Protein AF-A0A9E6DM19-F1 (afdb_monomer_lite)

pLDDT: mean 89.21, std 14.42, range [30.8, 98.69]

Secondary structure (DSSP, 8-state):
-----PPP-PBPEEEEES-TTS-EEEEESBB-TTHHHHHHHHHHHHTS--SEEEEEE--B-HHHHHHHHHHHHHTT-EEEEEEEETTHHHHHHHSEEE---TT-EEEE------HHHHHTS-HHHHHHHHHHHHHHHHHHHHHTTB-HHHHHHHHHS-TT--EEEEHHHHGGGB-SS-HHHHHHHHHHH-----HHHHHHHHHHHH-GGGTT-HHHHHHHHHHHHHHHHHHHHHHHHHHHHHHT-TTT-GGGSS--

Foldseek 3Di:
DDPPDDPDQDAWDWAWDDDPPAIEIETAGEHEPCVLVVNLVRCLVNLFDHQAYEYDYQYHDLVSLLSLLLVQQQLQHHYEYPAAEESSVNNVLSHHDYPYDQAYKYKAAQDDDDPVVLVPDDPVRNVVVSVVVLVVNQVSNVVSFFAVVVSVVRHVHHPPDIDIDGPVRRVVRGDDHDPVVVVVLCVFQNDADDPVLVVVLVVCVVPVPCPPDVSNVVNVVRNVSSVVRSSVVSRVVSSVVQVPDPSSVVVVVPDD

Structure (mmCIF, N/CA/C/O backbone):
data_AF-A0A9E6DM19-F1
#
_entry.id   AF-A0A9E6DM19-F1
#
loop_
_atom_site.group_PDB
_atom_site.id
_atom_site.type_symbol
_atom_site.label_atom_id
_atom_site.label_alt_id
_atom_site.label_comp_id
_atom_site.label_asym_id
_atom_site.label_entity_id
_atom_site.label_seq_id
_atom_site.pdbx_PDB_ins_code
_atom_site.Cartn_x
_atom_site.Cartn_y
_atom_site.Cartn_z
_atom_site.occupancy
_atom_site.B_iso_or_equiv
_atom_site.auth_seq_id
_atom_site.auth_comp_id
_atom_site.auth_asym_id
_atom_site.auth_atom_id
_atom_site.pdbx_PDB_model_num
ATOM 1 N N . MET A 1 1 ? -44.640 11.774 9.102 1.00 37.34 1 MET A N 1
ATOM 2 C CA . MET A 1 1 ? -43.379 11.625 9.859 1.00 37.34 1 MET A CA 1
ATOM 3 C C . MET A 1 1 ? -42.440 10.795 8.992 1.00 37.34 1 MET A C 1
ATOM 5 O O . MET A 1 1 ? -42.610 9.588 8.907 1.00 37.34 1 MET A O 1
ATOM 9 N N . LEU A 1 2 ? -41.584 11.451 8.203 1.00 30.80 2 LEU A N 1
ATOM 10 C CA . LEU A 1 2 ? -40.737 10.784 7.210 1.00 30.80 2 LEU A CA 1
ATOM 11 C C . LEU A 1 2 ? -39.457 10.305 7.913 1.00 30.80 2 LEU A C 1
ATOM 13 O O . LEU A 1 2 ? -38.596 11.110 8.259 1.00 30.80 2 LEU A O 1
ATOM 17 N N . LEU A 1 3 ? -39.370 9.004 8.188 1.00 34.25 3 LEU A N 1
ATOM 18 C CA . LEU A 1 3 ? -38.153 8.357 8.675 1.00 34.25 3 LEU A CA 1
ATOM 19 C C . LEU A 1 3 ? -37.148 8.294 7.521 1.00 34.25 3 LEU A C 1
ATOM 21 O O . LEU A 1 3 ? -37.195 7.395 6.686 1.00 34.25 3 LEU A O 1
ATOM 25 N N . ILE A 1 4 ? -36.247 9.273 7.462 1.00 37.03 4 ILE A N 1
ATOM 26 C CA . ILE A 1 4 ? -35.058 9.196 6.614 1.00 37.03 4 ILE A CA 1
ATOM 27 C C . ILE A 1 4 ? -34.114 8.198 7.287 1.00 37.03 4 ILE A C 1
ATOM 29 O O . ILE A 1 4 ? -33.434 8.522 8.262 1.00 37.03 4 ILE A O 1
ATOM 33 N N . ALA A 1 5 ? -34.104 6.961 6.792 1.00 38.16 5 ALA A N 1
ATOM 34 C CA . ALA A 1 5 ? -33.061 6.004 7.121 1.00 38.16 5 ALA A CA 1
ATOM 35 C C . ALA A 1 5 ? -31.724 6.568 6.617 1.00 38.16 5 ALA A C 1
ATOM 37 O O . ALA A 1 5 ? -31.532 6.764 5.417 1.00 38.16 5 ALA A O 1
ATOM 38 N N . LEU A 1 6 ? -30.809 6.868 7.541 1.00 38.16 6 LEU A N 1
ATOM 39 C CA . LEU A 1 6 ? -29.422 7.177 7.204 1.00 38.16 6 LEU A CA 1
ATOM 40 C C . LEU A 1 6 ? -28.853 6.013 6.372 1.00 38.16 6 LEU A C 1
ATOM 42 O O . LEU A 1 6 ? -29.080 4.859 6.749 1.00 38.16 6 LEU A O 1
ATOM 46 N N . PRO A 1 7 ? -28.104 6.265 5.281 1.00 40.94 7 PRO A N 1
ATOM 47 C CA . PRO A 1 7 ? -27.489 5.185 4.529 1.00 40.94 7 PRO A CA 1
ATOM 48 C C . PRO A 1 7 ? -26.524 4.459 5.463 1.00 40.94 7 PRO A C 1
ATOM 50 O O . PRO A 1 7 ? -25.549 5.044 5.944 1.00 40.94 7 PRO A O 1
ATOM 53 N N . SER A 1 8 ? -26.793 3.186 5.747 1.00 50.44 8 SER A N 1
ATOM 54 C CA . SER A 1 8 ? -25.791 2.308 6.339 1.00 50.44 8 SER A CA 1
ATOM 55 C C . SER A 1 8 ? -24.551 2.366 5.453 1.00 50.44 8 SER A C 1
ATOM 57 O O . SER A 1 8 ? -24.677 2.198 4.240 1.00 50.44 8 SER A O 1
ATOM 59 N N . ALA A 1 9 ? -23.376 2.617 6.033 1.00 55.84 9 ALA A N 1
ATOM 60 C CA . ALA A 1 9 ? -22.116 2.569 5.302 1.00 55.84 9 ALA A CA 1
ATOM 61 C C . ALA A 1 9 ? -22.025 1.237 4.541 1.00 55.84 9 ALA A C 1
ATOM 63 O O . ALA A 1 9 ? -21.923 0.171 5.150 1.00 55.84 9 ALA A O 1
ATOM 64 N N . GLN A 1 10 ? -22.149 1.300 3.217 1.00 76.00 10 GLN A N 1
ATOM 65 C CA . GLN A 1 10 ? -22.107 0.122 2.366 1.00 76.00 10 GLN A CA 1
ATOM 66 C C . GLN A 1 10 ? -20.661 -0.376 2.321 1.00 76.00 10 GLN A C 1
ATOM 68 O O . GLN A 1 10 ? -19.724 0.425 2.258 1.00 76.00 10 GLN A O 1
ATOM 73 N N . ALA A 1 11 ? -20.482 -1.693 2.424 1.00 87.31 11 ALA A N 1
ATOM 74 C CA . ALA A 1 11 ? -19.167 -2.315 2.357 1.00 87.31 11 ALA A CA 1
ATOM 75 C C . ALA A 1 11 ? -18.457 -1.964 1.040 1.00 87.31 11 ALA A C 1
ATOM 77 O O . ALA A 1 11 ? -19.132 -1.738 0.033 1.00 87.31 11 ALA A O 1
ATOM 78 N N . ALA A 1 12 ? -17.120 -1.957 1.029 1.00 92.56 12 ALA A N 1
ATOM 79 C CA . ALA A 1 12 ? -16.374 -1.700 -0.197 1.00 92.56 12 ALA A CA 1
ATOM 80 C C . ALA A 1 12 ? -16.767 -2.690 -1.308 1.00 92.56 12 ALA A C 1
ATOM 82 O O . ALA A 1 12 ? -16.896 -3.900 -1.068 1.00 92.56 12 ALA A O 1
ATOM 83 N N . ASN A 1 13 ? -16.927 -2.171 -2.524 1.00 96.69 13 ASN A N 1
ATOM 84 C CA . ASN A 1 13 ? -17.022 -2.980 -3.727 1.00 96.69 13 ASN A CA 1
ATOM 85 C C . ASN A 1 13 ? -15.635 -3.560 -4.031 1.00 96.69 13 ASN A C 1
ATOM 87 O O . ASN A 1 13 ? -14.656 -2.818 -4.077 1.00 96.69 13 ASN A O 1
ATOM 91 N N . ILE A 1 14 ? -15.553 -4.883 -4.186 1.00 97.75 14 ILE A N 1
ATOM 92 C CA . ILE A 1 14 ? -14.290 -5.604 -4.382 1.00 97.75 14 ILE A CA 1
ATOM 93 C C . ILE A 1 14 ? -14.432 -6.519 -5.592 1.00 97.75 14 ILE A C 1
ATOM 95 O O . ILE A 1 14 ? -15.272 -7.422 -5.584 1.00 97.75 14 ILE A O 1
ATOM 99 N N . TYR A 1 15 ? -13.611 -6.294 -6.612 1.00 97.69 15 TYR A N 1
ATOM 100 C CA . TYR A 1 15 ? -13.648 -7.022 -7.881 1.00 97.69 15 TYR A CA 1
ATOM 101 C C . TYR A 1 15 ? -12.265 -7.043 -8.534 1.00 97.69 15 TYR A C 1
ATOM 103 O O . TYR A 1 15 ? -11.371 -6.307 -8.124 1.00 97.69 15 TYR A O 1
ATOM 111 N N . ILE A 1 16 ? -12.092 -7.911 -9.530 1.00 97.88 16 ILE A N 1
ATOM 112 C CA . ILE A 1 16 ? -10.886 -7.958 -10.359 1.00 97.88 16 ILE A CA 1
ATOM 113 C C . ILE A 1 16 ? -11.258 -7.561 -11.786 1.00 97.88 16 ILE A C 1
ATOM 115 O O . ILE A 1 16 ? -12.324 -7.947 -12.268 1.00 97.88 16 ILE A O 1
ATOM 119 N N . SER A 1 17 ? -10.392 -6.794 -12.442 1.00 96.38 17 SER A N 1
ATOM 120 C CA . SER A 1 17 ? -10.488 -6.452 -13.863 1.00 96.38 17 SER A CA 1
ATOM 121 C C . SER A 1 17 ? -9.192 -6.774 -14.599 1.00 96.38 17 SER A C 1
ATOM 123 O O . SER A 1 17 ? -8.131 -6.860 -13.980 1.00 96.38 17 SER A O 1
ATOM 125 N N . GLY A 1 18 ? -9.273 -6.879 -15.926 1.00 93.88 18 GLY A N 1
ATOM 126 C CA . GLY A 1 18 ? -8.134 -7.249 -16.762 1.00 93.88 18 GLY A CA 1
ATOM 127 C C . GLY A 1 18 ? -7.733 -8.714 -16.595 1.00 93.88 18 GLY A C 1
ATOM 128 O O . GLY A 1 18 ? -8.349 -9.464 -15.835 1.00 93.88 18 GLY A O 1
ATOM 129 N N . ASP A 1 19 ? -6.674 -9.094 -17.301 1.00 90.50 19 ASP A N 1
ATOM 130 C CA . ASP A 1 19 ? -6.179 -10.466 -17.361 1.00 90.50 19 ASP A CA 1
ATOM 131 C C . ASP A 1 19 ? -4.723 -10.547 -16.898 1.00 90.50 19 ASP A C 1
ATOM 133 O O . ASP A 1 19 ? -3.976 -9.563 -16.917 1.00 90.50 19 ASP A O 1
ATOM 137 N N . SER A 1 20 ? -4.307 -11.740 -16.476 1.00 86.88 20 SER A N 1
ATOM 138 C CA . SER A 1 20 ? -2.907 -12.025 -16.154 1.00 86.88 20 SER A CA 1
ATOM 139 C C . SER A 1 20 ? -2.008 -11.715 -17.370 1.00 86.88 20 SER A C 1
ATOM 141 O O . SER A 1 20 ? -2.398 -12.017 -18.499 1.00 86.88 20 SER A O 1
ATOM 143 N N . PRO A 1 21 ? -0.821 -11.104 -17.193 1.00 88.00 21 PRO A N 1
ATOM 144 C CA . PRO A 1 21 ? -0.139 -10.831 -15.930 1.00 88.00 21 PRO A CA 1
ATOM 145 C C . PRO A 1 21 ? -0.469 -9.468 -15.310 1.00 88.00 21 PRO A C 1
ATOM 147 O O . PRO A 1 21 ? 0.180 -9.113 -14.333 1.00 88.00 21 PRO A O 1
ATOM 150 N N . PHE A 1 22 ? -1.423 -8.705 -15.851 1.00 90.69 22 PHE A N 1
ATOM 151 C CA . PHE A 1 22 ? -1.707 -7.316 -15.461 1.00 90.69 22 PHE A CA 1
ATOM 152 C C . PHE A 1 22 ? -3.096 -7.124 -14.841 1.00 90.69 22 PHE A C 1
ATOM 154 O O . PHE A 1 22 ? -3.624 -6.015 -14.851 1.00 90.69 22 PHE A O 1
ATOM 161 N N . SER A 1 23 ? -3.700 -8.181 -14.295 1.00 95.25 23 SER A N 1
ATOM 162 C CA . SER A 1 23 ? -4.996 -8.057 -13.634 1.00 95.25 23 SER A CA 1
ATOM 163 C C . SER A 1 23 ? -4.902 -7.158 -12.400 1.00 95.25 23 SER A C 1
ATOM 165 O O . SER A 1 23 ? -3.877 -7.085 -11.710 1.00 95.25 23 SER A O 1
ATOM 167 N N . GLU A 1 24 ? -5.994 -6.461 -12.116 1.00 95.62 24 GLU A N 1
ATOM 168 C CA . GLU A 1 24 ? -6.075 -5.450 -11.070 1.00 95.62 24 GLU A CA 1
ATOM 169 C C . GLU A 1 24 ? -7.159 -5.824 -10.067 1.00 95.62 24 GLU A C 1
ATOM 171 O O . GLU A 1 24 ? -8.298 -6.091 -10.444 1.00 95.62 24 GLU A O 1
ATOM 176 N N . LEU A 1 25 ? -6.818 -5.816 -8.781 1.00 97.56 25 LEU A N 1
ATOM 177 C CA . LEU A 1 25 ? -7.776 -5.914 -7.689 1.00 97.56 25 LEU A CA 1
ATOM 178 C C . LEU A 1 25 ? -8.247 -4.514 -7.303 1.00 97.56 25 LEU A C 1
ATOM 180 O O . LEU A 1 25 ? -7.451 -3.703 -6.838 1.00 97.56 25 LEU A O 1
ATOM 184 N N . HIS A 1 26 ? -9.546 -4.266 -7.404 1.00 97.44 26 HIS A N 1
ATOM 185 C CA 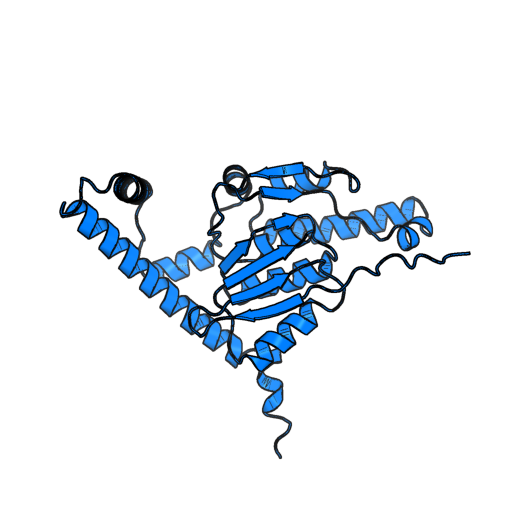. HIS A 1 26 ? -10.170 -3.001 -7.025 1.00 97.44 26 HIS A CA 1
ATOM 186 C C . HIS A 1 26 ? -10.798 -3.103 -5.639 1.00 97.44 26 HIS A C 1
ATOM 188 O O . HIS A 1 26 ? -11.480 -4.085 -5.330 1.00 97.44 26 HIS A O 1
ATOM 194 N N . ILE A 1 27 ? -10.591 -2.082 -4.803 1.00 97.25 27 ILE A N 1
ATOM 195 C CA . ILE A 1 27 ? -11.313 -1.897 -3.536 1.00 97.25 27 ILE A CA 1
ATOM 196 C C . ILE A 1 27 ? -11.847 -0.461 -3.487 1.00 97.25 27 ILE A C 1
ATOM 198 O O . ILE A 1 27 ? -11.135 0.493 -3.148 1.00 97.25 27 ILE A O 1
ATOM 202 N N . ASP A 1 28 ? -13.139 -0.33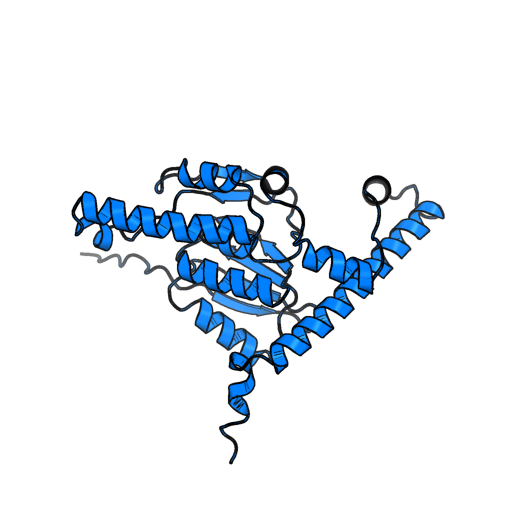5 -3.785 1.00 96.50 28 ASP A N 1
ATOM 203 C CA . ASP A 1 28 ? -13.842 0.939 -3.916 1.00 96.50 28 ASP A CA 1
ATOM 204 C C . ASP A 1 28 ? -14.825 1.144 -2.758 1.00 96.50 28 ASP A C 1
ATOM 206 O O . ASP A 1 28 ? -15.770 0.375 -2.579 1.00 96.50 28 ASP A O 1
ATOM 210 N N . GLY A 1 29 ? -14.650 2.214 -1.980 1.00 95.81 29 GLY A N 1
ATOM 211 C CA . GLY A 1 29 ? -15.571 2.587 -0.901 1.00 95.81 29 GLY A CA 1
ATOM 212 C C . GLY A 1 29 ? -15.003 2.437 0.512 1.00 95.81 29 GLY A C 1
ATOM 213 O O . GLY A 1 29 ? -13.798 2.556 0.743 1.00 95.81 29 GLY A O 1
ATOM 214 N N . GLU A 1 30 ? -15.889 2.292 1.502 1.00 97.06 30 GLU A N 1
ATOM 215 C CA . GLU A 1 30 ? -15.497 2.189 2.912 1.00 97.06 30 GLU A CA 1
ATOM 216 C C . GLU A 1 30 ? -15.030 0.776 3.250 1.00 97.06 30 GLU A C 1
ATOM 218 O O . GLU A 1 30 ? -15.757 -0.190 3.030 1.00 97.06 30 GLU A O 1
ATOM 223 N N . ILE A 1 31 ? -13.837 0.668 3.836 1.00 97.94 31 ILE A N 1
ATOM 224 C CA . ILE A 1 31 ? -13.293 -0.616 4.271 1.00 97.94 31 ILE A CA 1
ATOM 225 C C . ILE A 1 31 ? -14.019 -1.024 5.550 1.00 97.94 31 ILE A C 1
ATOM 227 O O . ILE A 1 31 ? -13.866 -0.378 6.587 1.00 97.94 31 ILE A O 1
ATOM 231 N N . VAL A 1 32 ? -14.800 -2.096 5.519 1.00 97.06 32 VAL A N 1
ATOM 232 C CA . VAL A 1 32 ? -15.562 -2.568 6.683 1.00 97.06 32 VAL A CA 1
ATOM 233 C C . VAL A 1 32 ? -15.126 -3.965 7.116 1.00 97.06 32 VAL A C 1
ATOM 235 O O . VAL A 1 32 ? -14.253 -4.595 6.527 1.00 97.06 32 VAL A O 1
ATOM 238 N N . LYS A 1 33 ? -15.688 -4.440 8.232 1.00 96.69 33 LYS A N 1
ATOM 239 C CA . LYS A 1 33 ? -15.411 -5.785 8.749 1.00 96.69 33 LYS A CA 1
ATOM 240 C C . LYS A 1 33 ? -15.752 -6.830 7.675 1.00 96.69 33 LYS A C 1
ATOM 242 O O . LYS A 1 33 ? -16.835 -6.759 7.105 1.00 96.69 33 LYS A O 1
ATOM 247 N N . HIS A 1 34 ? -14.878 -7.824 7.497 1.00 96.81 34 HIS A N 1
ATOM 248 C CA . HIS A 1 34 ? -14.985 -8.926 6.529 1.00 96.81 34 HIS A CA 1
ATOM 249 C C . HIS A 1 34 ? -14.590 -8.586 5.084 1.00 96.81 34 HIS A C 1
ATOM 251 O O . HIS A 1 34 ? -14.619 -9.478 4.234 1.00 96.81 34 HIS A O 1
ATOM 257 N N . ASP A 1 35 ? -14.159 -7.356 4.795 1.00 98.12 35 ASP A N 1
ATOM 258 C CA . ASP A 1 35 ? -13.626 -6.977 3.481 1.00 98.12 35 ASP A CA 1
ATOM 259 C C . ASP A 1 35 ? -12.395 -7.802 3.114 1.00 98.12 35 ASP A C 1
ATOM 261 O O . ASP A 1 35 ? -12.268 -8.236 1.971 1.00 98.12 35 ASP A O 1
ATOM 265 N N . TYR A 1 36 ? -11.540 -8.111 4.093 1.00 98.25 36 TYR A N 1
ATOM 266 C CA . TYR A 1 36 ? -10.390 -8.977 3.865 1.00 98.25 36 TYR A CA 1
ATOM 267 C C . TYR A 1 36 ? -10.814 -10.368 3.374 1.00 98.25 36 TYR A C 1
ATOM 269 O O . TYR A 1 36 ? -10.267 -10.893 2.409 1.00 98.25 36 TYR A O 1
ATOM 277 N N . THR A 1 37 ? -11.832 -10.964 3.995 1.00 97.25 37 THR A N 1
ATOM 278 C CA . THR A 1 37 ? -12.354 -12.271 3.577 1.00 97.25 37 THR A CA 1
ATOM 279 C C . THR A 1 37 ? -13.006 -12.199 2.197 1.00 97.25 37 THR A C 1
ATOM 281 O O . THR A 1 37 ? -12.777 -13.080 1.370 1.00 97.25 37 THR A O 1
ATOM 284 N N . ARG A 1 38 ? -13.775 -11.139 1.904 1.00 97.56 38 ARG A N 1
ATOM 285 C CA . ARG A 1 38 ? -14.355 -10.939 0.565 1.00 97.56 38 ARG A CA 1
ATOM 286 C C . ARG A 1 38 ? -13.277 -10.808 -0.510 1.00 97.56 38 ARG A C 1
ATOM 288 O O . ARG A 1 38 ? -13.422 -11.410 -1.569 1.00 97.56 38 ARG A O 1
ATOM 295 N N . MET A 1 39 ? -12.196 -10.087 -0.219 1.00 98.12 39 MET A N 1
ATOM 296 C CA . MET A 1 39 ? -11.036 -9.970 -1.100 1.00 98.12 39 MET A CA 1
ATOM 297 C C . MET A 1 39 ? -10.426 -11.338 -1.415 1.00 98.12 39 MET A C 1
ATOM 299 O O . MET A 1 39 ? -10.263 -11.675 -2.584 1.00 98.12 39 MET A O 1
ATOM 303 N N . ILE A 1 40 ? -10.160 -12.158 -0.393 1.00 98.00 40 ILE A N 1
ATOM 304 C CA . ILE A 1 40 ? -9.644 -13.522 -0.589 1.00 98.00 40 ILE A CA 1
ATOM 305 C C . ILE A 1 40 ? -10.591 -14.352 -1.464 1.00 98.00 40 ILE A C 1
ATOM 307 O O . ILE A 1 40 ? -10.128 -15.043 -2.366 1.00 98.00 40 ILE A O 1
ATOM 311 N N . ASN A 1 41 ? -11.908 -14.245 -1.270 1.00 96.56 41 ASN A N 1
ATOM 312 C CA . ASN A 1 41 ? -12.889 -14.966 -2.089 1.00 96.56 41 ASN A CA 1
ATOM 313 C C . ASN A 1 41 ? -12.899 -14.511 -3.558 1.00 96.56 41 ASN A C 1
ATOM 315 O O . ASN A 1 41 ? -13.145 -15.318 -4.452 1.00 96.56 41 ASN A O 1
ATOM 319 N N . VAL A 1 42 ? -12.666 -13.225 -3.825 1.00 97.00 42 VAL A N 1
ATOM 320 C CA . VAL A 1 42 ? -12.544 -12.694 -5.191 1.00 97.00 42 VAL A CA 1
ATOM 321 C C . VAL A 1 42 ? -11.276 -13.230 -5.861 1.00 97.00 42 VAL A C 1
ATOM 323 O O . VAL A 1 42 ? -11.374 -13.797 -6.945 1.00 97.00 42 VAL A O 1
ATOM 326 N N . ILE A 1 43 ? -10.129 -13.166 -5.179 1.00 96.94 43 ILE A N 1
ATOM 327 C CA . ILE A 1 43 ? -8.850 -13.714 -5.662 1.00 96.94 43 ILE A CA 1
ATOM 328 C C . ILE A 1 43 ? -8.958 -15.226 -5.913 1.00 96.94 43 ILE A C 1
ATOM 330 O O . ILE A 1 43 ? -8.574 -15.718 -6.971 1.00 96.94 43 ILE A O 1
ATOM 334 N N . ASN A 1 44 ? -9.561 -15.972 -4.984 1.00 95.44 44 ASN A N 1
ATOM 335 C CA . ASN A 1 44 ? -9.729 -17.418 -5.121 1.00 95.44 44 ASN A CA 1
ATOM 336 C C . ASN A 1 44 ? -10.611 -17.803 -6.321 1.00 95.44 44 ASN A C 1
ATOM 338 O O . ASN A 1 44 ? -10.388 -18.839 -6.936 1.00 95.44 44 ASN A O 1
ATOM 342 N N . ARG A 1 45 ? -11.612 -16.985 -6.674 1.00 94.88 45 ARG A N 1
ATOM 343 C CA . ARG A 1 45 ? -12.419 -17.203 -7.887 1.00 94.88 45 ARG A CA 1
ATOM 344 C C . ARG A 1 45 ? -11.658 -16.853 -9.163 1.00 94.88 45 ARG A C 1
ATOM 346 O O . ARG A 1 45 ? -11.874 -17.512 -10.171 1.00 94.88 45 ARG A O 1
ATOM 353 N N . HIS A 1 46 ? -10.779 -15.854 -9.104 1.00 95.00 46 HIS A N 1
ATOM 354 C CA . HIS A 1 46 ? -9.933 -15.447 -10.226 1.00 95.00 46 HIS A CA 1
ATOM 355 C C . HIS A 1 46 ? -8.791 -16.431 -10.518 1.00 95.00 46 HIS A C 1
ATOM 357 O O . HIS A 1 46 ? -8.375 -16.523 -11.664 1.00 95.00 46 HIS A O 1
ATOM 363 N N . ARG A 1 47 ? -8.345 -17.209 -9.518 1.00 94.62 47 ARG A N 1
ATOM 364 C CA . ARG A 1 47 ? -7.268 -18.223 -9.630 1.00 94.62 47 ARG A CA 1
ATOM 365 C C . ARG A 1 47 ? -5.869 -17.675 -9.887 1.00 94.62 47 ARG A C 1
ATOM 367 O O . ARG A 1 47 ? -4.993 -18.428 -10.294 1.00 94.62 47 ARG A O 1
ATOM 374 N N . ASP A 1 48 ? -5.657 -16.399 -9.613 1.00 94.62 48 ASP A N 1
ATOM 375 C CA . ASP A 1 48 ? -4.351 -15.762 -9.725 1.00 94.62 48 ASP A CA 1
ATOM 376 C C . ASP A 1 48 ? -4.253 -14.607 -8.724 1.00 94.62 48 ASP A C 1
ATOM 378 O O . ASP A 1 48 ? -5.271 -14.098 -8.240 1.00 94.62 48 ASP A O 1
ATOM 382 N N . ILE A 1 49 ? -3.030 -14.197 -8.402 1.00 96.75 49 ILE A N 1
ATOM 383 C CA . ILE A 1 49 ? -2.754 -12.998 -7.616 1.00 96.75 49 ILE A CA 1
ATOM 384 C C . ILE A 1 49 ? -2.695 -11.797 -8.568 1.00 96.75 49 ILE A C 1
ATOM 386 O O . ILE A 1 49 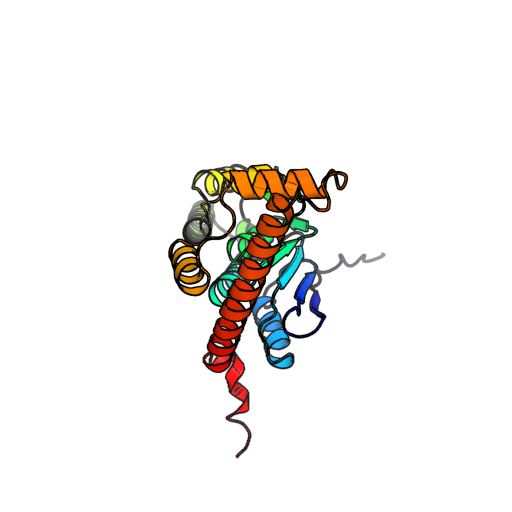? -1.804 -11.728 -9.417 1.00 96.75 49 ILE A O 1
ATOM 390 N N . PRO A 1 50 ? -3.575 -10.795 -8.397 1.00 95.88 50 PRO A N 1
ATOM 391 C CA . PRO A 1 50 ? -3.536 -9.602 -9.231 1.00 95.88 50 PRO A CA 1
ATOM 392 C C . PRO A 1 50 ? -2.200 -8.858 -9.126 1.00 95.88 50 PRO A C 1
ATOM 394 O O . PRO A 1 50 ? -1.566 -8.803 -8.065 1.00 95.88 50 PRO A O 1
ATOM 397 N N . TYR A 1 51 ? -1.762 -8.279 -10.242 1.00 91.94 51 TYR A N 1
ATOM 398 C CA . TYR A 1 51 ? -0.526 -7.499 -10.311 1.00 91.94 51 TYR A CA 1
ATOM 399 C C . TYR A 1 51 ? -0.611 -6.227 -9.494 1.00 91.94 51 TYR A C 1
ATOM 401 O O . TYR A 1 51 ? 0.321 -5.882 -8.761 1.00 91.94 51 TYR A O 1
ATOM 409 N N . MET A 1 52 ? -1.759 -5.569 -9.594 1.00 92.88 52 MET A N 1
ATOM 410 C CA . MET A 1 52 ? -1.990 -4.265 -9.012 1.00 92.88 52 MET A CA 1
ATOM 411 C C . MET A 1 52 ? -3.180 -4.288 -8.060 1.00 92.88 52 MET A C 1
ATOM 413 O O . MET A 1 52 ? -4.157 -5.009 -8.256 1.00 92.88 52 MET A O 1
ATOM 417 N N . LEU A 1 53 ? -3.077 -3.484 -7.012 1.00 95.06 53 LEU A N 1
ATOM 418 C CA . LEU A 1 53 ? -4.137 -3.150 -6.082 1.00 95.06 53 LEU A CA 1
ATOM 419 C C . LEU A 1 53 ? -4.526 -1.692 -6.315 1.00 95.06 53 LEU A C 1
ATOM 421 O O . LEU A 1 53 ? -3.748 -0.792 -5.994 1.00 95.06 53 LEU A O 1
ATOM 425 N N . SER A 1 54 ? -5.723 -1.481 -6.854 1.00 94.31 54 SER A N 1
ATOM 426 C CA . SER A 1 54 ? -6.290 -0.161 -7.109 1.00 94.31 54 SER A CA 1
ATOM 427 C C . SER A 1 54 ? -7.231 0.235 -5.975 1.00 94.31 54 SER A C 1
ATOM 429 O O . SER A 1 54 ? -8.188 -0.483 -5.657 1.00 94.31 54 SER A O 1
ATOM 431 N N . LEU A 1 55 ? -6.942 1.363 -5.316 1.00 92.94 55 LEU A N 1
ATOM 432 C CA . LEU A 1 55 ? -7.750 1.871 -4.205 1.00 92.94 55 LEU A CA 1
ATOM 433 C C . LEU A 1 55 ? -8.458 3.190 -4.526 1.00 92.94 55 LEU A C 1
ATOM 435 O O . LEU A 1 55 ? -7.868 4.187 -4.960 1.00 92.94 55 LEU A O 1
ATOM 439 N N . ASN A 1 56 ? -9.733 3.228 -4.155 1.00 94.06 56 ASN A N 1
ATOM 440 C CA . ASN A 1 56 ? -10.526 4.445 -4.070 1.00 94.06 56 ASN A CA 1
ATOM 441 C C . ASN A 1 56 ? -11.335 4.422 -2.769 1.00 94.06 56 ASN A C 1
ATOM 443 O O . ASN A 1 56 ? -12.530 4.114 -2.734 1.00 94.06 56 ASN A O 1
ATOM 447 N N . SER A 1 57 ? -10.658 4.719 -1.660 1.00 95.25 57 SER A N 1
ATOM 448 C CA . SER A 1 57 ? -11.213 4.550 -0.321 1.00 95.25 57 SER A CA 1
ATOM 449 C C . SER A 1 57 ? -11.021 5.773 0.570 1.00 95.25 57 SER A C 1
ATOM 451 O O . SER A 1 57 ? -9.944 6.362 0.693 1.00 95.25 57 SER A O 1
ATOM 453 N N . LYS A 1 58 ? -12.093 6.120 1.291 1.00 95.44 58 LYS A N 1
ATOM 454 C CA . LYS A 1 58 ? -12.049 7.085 2.403 1.00 95.44 58 LYS A CA 1
ATOM 455 C C . LYS A 1 58 ? -11.481 6.482 3.703 1.00 95.44 58 LYS A C 1
ATOM 457 O O . LYS A 1 58 ? -11.428 7.188 4.708 1.00 95.44 58 LYS A O 1
ATOM 462 N N . GLY A 1 59 ? -11.097 5.203 3.693 1.00 95.75 59 GLY A N 1
ATOM 463 C CA . GLY A 1 59 ? -10.666 4.439 4.861 1.00 95.75 59 GLY A CA 1
ATOM 464 C C . GLY A 1 59 ? -11.799 3.622 5.476 1.00 95.75 59 GLY A C 1
ATOM 465 O O . GLY A 1 59 ? -12.700 3.178 4.769 1.00 95.75 59 GLY A O 1
ATOM 466 N N . GLY A 1 60 ? -11.740 3.408 6.794 1.00 96.62 60 GLY A N 1
ATOM 467 C CA . GLY A 1 60 ? -12.695 2.581 7.532 1.00 96.62 60 GLY A CA 1
ATOM 468 C C . GLY A 1 60 ? -12.015 1.753 8.626 1.00 96.62 60 GLY A C 1
ATOM 469 O O . GLY A 1 60 ? -11.363 2.292 9.521 1.00 96.62 60 GLY A O 1
ATOM 470 N N . ASN A 1 61 ? -12.170 0.434 8.576 1.00 98.00 61 ASN A N 1
ATOM 471 C CA . ASN A 1 61 ? -11.666 -0.500 9.569 1.00 98.00 61 ASN A CA 1
ATOM 472 C C . ASN A 1 61 ? -10.140 -0.684 9.461 1.00 98.00 61 ASN A C 1
ATOM 474 O O . ASN A 1 61 ? -9.622 -1.242 8.493 1.00 98.00 61 ASN A O 1
ATOM 478 N N . VAL A 1 62 ? -9.426 -0.256 10.505 1.00 98.06 62 VAL A N 1
ATOM 479 C CA . VAL A 1 62 ? -7.958 -0.331 10.597 1.00 98.06 62 VAL A CA 1
ATOM 480 C C . VAL A 1 62 ? -7.438 -1.764 10.554 1.00 98.06 62 VAL A C 1
ATOM 482 O O . VAL A 1 62 ? -6.477 -2.040 9.844 1.00 98.06 62 VAL A O 1
ATOM 485 N N . MET A 1 63 ? -8.073 -2.691 11.273 1.00 98.19 63 MET A N 1
ATOM 486 C CA . MET A 1 63 ? -7.590 -4.072 11.350 1.00 98.19 63 MET A CA 1
ATOM 487 C C . MET A 1 63 ? -7.768 -4.813 10.025 1.00 98.19 63 MET A C 1
ATOM 489 O O . MET A 1 63 ? -6.884 -5.566 9.625 1.00 98.19 63 MET A O 1
ATOM 493 N N . GLU A 1 64 ? -8.870 -4.570 9.317 1.00 98.44 64 GLU A N 1
ATOM 494 C CA . GLU A 1 64 ? -9.076 -5.113 7.969 1.00 98.44 64 GLU A CA 1
ATOM 495 C C . GLU A 1 64 ? -8.071 -4.521 6.981 1.00 98.44 64 GLU A C 1
ATOM 497 O O . GLU A 1 64 ? -7.464 -5.261 6.212 1.00 98.44 64 GLU A O 1
ATOM 502 N N . SER A 1 65 ? -7.798 -3.218 7.075 1.00 98.44 65 SER A N 1
ATOM 503 C CA . SER A 1 65 ? -6.795 -2.554 6.236 1.00 98.44 65 SER A CA 1
ATOM 504 C C . SER A 1 65 ? -5.379 -3.089 6.484 1.00 98.44 65 SER A C 1
ATOM 506 O O . SER A 1 65 ? -4.633 -3.320 5.538 1.00 98.44 65 SER A O 1
ATOM 508 N N . ILE A 1 66 ? -5.015 -3.363 7.743 1.00 98.69 66 ILE A N 1
ATOM 509 C CA . ILE A 1 66 ? -3.740 -4.009 8.097 1.00 98.69 66 ILE A CA 1
ATOM 510 C C . ILE A 1 66 ? -3.662 -5.428 7.521 1.00 98.69 66 ILE A C 1
ATOM 512 O O . ILE A 1 66 ? -2.611 -5.827 7.021 1.00 98.69 66 ILE A O 1
ATOM 516 N N . ARG A 1 67 ? -4.753 -6.202 7.556 1.00 98.69 67 ARG A N 1
ATOM 517 C CA . ARG A 1 67 ? -4.795 -7.551 6.963 1.00 98.69 67 ARG A CA 1
ATOM 518 C C . ARG A 1 67 ? -4.630 -7.511 5.445 1.00 98.69 67 ARG A C 1
ATOM 520 O O . ARG A 1 67 ? -3.820 -8.266 4.914 1.00 98.69 67 ARG A O 1
ATOM 527 N N . ILE A 1 68 ? -5.345 -6.610 4.772 1.00 98.56 68 ILE A N 1
ATOM 528 C CA . ILE A 1 68 ? -5.252 -6.409 3.320 1.00 98.56 68 ILE A CA 1
ATOM 529 C C . ILE A 1 68 ? -3.842 -5.938 2.936 1.00 98.56 68 ILE A C 1
ATOM 531 O O . ILE A 1 68 ? -3.222 -6.528 2.059 1.00 98.56 68 ILE A O 1
ATOM 535 N N . GLY A 1 69 ? -3.276 -4.954 3.638 1.00 97.69 69 GLY A N 1
ATOM 536 C CA . GLY A 1 69 ? -1.913 -4.486 3.376 1.00 97.69 69 GLY A CA 1
ATOM 537 C C . GLY A 1 69 ? -0.841 -5.545 3.655 1.00 97.69 69 GLY A C 1
ATOM 538 O O . GLY A 1 69 ? 0.094 -5.700 2.875 1.00 97.69 69 GLY A O 1
ATOM 539 N N . SER A 1 70 ? -1.002 -6.351 4.710 1.00 97.81 70 SER A N 1
ATOM 540 C CA . SER A 1 70 ? -0.099 -7.482 4.986 1.00 97.81 70 SER A CA 1
ATOM 541 C C . SER A 1 70 ? -0.160 -8.541 3.885 1.00 97.81 70 SER A C 1
ATOM 543 O O . SER A 1 70 ? 0.852 -9.160 3.561 1.00 97.81 70 SER A O 1
ATOM 545 N N . PHE A 1 71 ? -1.342 -8.754 3.300 1.00 97.94 71 PHE A N 1
ATOM 546 C CA . PHE A 1 71 ? -1.500 -9.608 2.131 1.00 97.94 71 PHE A CA 1
ATOM 547 C C . PHE A 1 71 ? -0.778 -9.003 0.923 1.00 97.94 71 PHE A C 1
ATOM 549 O O . PHE A 1 71 ? 0.083 -9.670 0.360 1.00 97.94 71 PHE A O 1
ATOM 556 N N . ALA A 1 72 ? -1.027 -7.733 0.597 1.00 96.81 72 ALA A N 1
ATOM 557 C CA . ALA A 1 72 ? -0.349 -7.052 -0.507 1.00 96.81 72 ALA A CA 1
ATOM 558 C C . ALA A 1 72 ? 1.186 -7.128 -0.384 1.00 96.81 72 ALA A C 1
ATOM 560 O O . ALA A 1 72 ? 1.863 -7.416 -1.369 1.00 96.81 72 ALA A O 1
ATOM 561 N N . ARG A 1 73 ? 1.725 -6.984 0.839 1.00 95.25 73 ARG A N 1
ATOM 562 C CA . ARG A 1 73 ? 3.155 -7.164 1.147 1.00 95.25 73 ARG A CA 1
ATOM 563 C C . ARG A 1 73 ? 3.645 -8.564 0.808 1.00 95.25 73 ARG A C 1
ATOM 565 O O . ARG A 1 73 ? 4.638 -8.703 0.105 1.00 95.25 73 ARG A O 1
ATOM 572 N N . LYS A 1 74 ? 2.966 -9.588 1.341 1.00 95.56 74 LYS A N 1
ATOM 573 C CA . LYS A 1 74 ? 3.337 -11.000 1.162 1.00 95.56 74 LYS A CA 1
ATOM 574 C C . LYS A 1 74 ? 3.338 -11.383 -0.314 1.00 95.56 74 LYS A C 1
ATOM 576 O O . LYS A 1 74 ? 4.225 -12.100 -0.744 1.00 95.56 74 LYS A O 1
ATOM 581 N N . TYR A 1 75 ? 2.342 -10.912 -1.054 1.00 96.19 75 TYR A N 1
ATOM 582 C CA . TYR A 1 75 ? 2.113 -11.280 -2.445 1.00 96.19 75 TYR A CA 1
ATOM 583 C C . TYR A 1 75 ? 2.688 -10.278 -3.438 1.00 96.19 75 TYR A C 1
ATOM 585 O O . TYR A 1 75 ? 2.315 -10.307 -4.599 1.00 96.19 75 TYR A O 1
ATOM 593 N N . LEU A 1 76 ? 3.583 -9.388 -3.009 1.00 94.81 76 LEU A N 1
ATOM 594 C CA . LEU A 1 76 ? 4.293 -8.462 -3.892 1.00 94.81 76 LEU A CA 1
ATOM 595 C C . LEU A 1 76 ? 3.368 -7.625 -4.804 1.00 94.81 76 LEU A C 1
ATOM 597 O O . LEU A 1 76 ? 3.728 -7.297 -5.932 1.00 94.81 76 LEU A O 1
ATOM 601 N N . MET A 1 77 ? 2.157 -7.301 -4.342 1.00 94.38 77 MET A N 1
ATOM 602 C CA . MET A 1 77 ? 1.178 -6.566 -5.149 1.00 94.38 77 MET A CA 1
ATOM 603 C C . MET A 1 77 ? 1.594 -5.105 -5.267 1.00 94.38 77 MET A C 1
ATOM 605 O O . MET A 1 77 ? 1.920 -4.479 -4.254 1.00 94.38 77 MET A O 1
ATOM 609 N N . ARG A 1 78 ? 1.557 -4.553 -6.481 1.00 92.12 78 ARG A N 1
ATOM 610 C CA . ARG A 1 78 ? 1.784 -3.122 -6.708 1.00 92.12 78 ARG A CA 1
ATOM 611 C C . ARG A 1 78 ? 0.570 -2.306 -6.304 1.00 92.12 78 ARG A C 1
ATOM 613 O O . ARG A 1 78 ? -0.525 -2.845 -6.174 1.00 92.12 78 ARG A O 1
ATOM 620 N N . PHE A 1 79 ? 0.770 -1.013 -6.100 1.00 90.44 79 PHE A N 1
ATOM 621 C CA . PHE A 1 79 ? -0.271 -0.116 -5.625 1.00 90.44 79 PHE A CA 1
ATOM 622 C C . PHE A 1 79 ? -0.480 1.067 -6.550 1.00 90.44 79 PHE A C 1
ATOM 624 O O . PHE A 1 79 ? 0.483 1.724 -6.954 1.00 90.44 79 PHE A O 1
ATOM 631 N N . GLU A 1 80 ? -1.752 1.366 -6.771 1.00 89.88 80 GLU A N 1
ATOM 632 C CA . GLU A 1 80 ? -2.196 2.654 -7.266 1.00 89.88 80 GLU A CA 1
ATOM 633 C C . GLU A 1 80 ? -3.416 3.133 -6.475 1.00 89.88 80 GLU A C 1
ATOM 635 O O . GLU A 1 80 ? -4.211 2.352 -5.937 1.00 89.88 80 GLU A O 1
ATOM 640 N N . SER A 1 81 ? -3.597 4.446 -6.416 1.00 88.25 81 SER A N 1
ATOM 641 C CA . SER A 1 81 ? -4.770 5.019 -5.782 1.00 88.25 81 SER A CA 1
ATOM 642 C C . SER A 1 81 ? -5.245 6.286 -6.473 1.00 88.25 81 SER A C 1
ATOM 644 O O . SER A 1 81 ? -4.488 7.226 -6.712 1.00 88.25 81 SER A O 1
ATOM 646 N N . LYS A 1 82 ? -6.564 6.377 -6.661 1.00 82.44 82 LYS A N 1
ATOM 647 C CA . LYS A 1 82 ? -7.241 7.654 -6.944 1.00 82.44 82 LYS A CA 1
ATOM 648 C C . LYS A 1 82 ? -7.487 8.446 -5.663 1.00 82.44 82 LYS A C 1
ATOM 650 O O . LYS A 1 82 ? -7.450 9.674 -5.666 1.00 82.44 82 LYS A O 1
ATOM 655 N N . LYS A 1 83 ? -7.765 7.740 -4.565 1.00 88.75 83 LYS A N 1
ATOM 656 C CA . LYS A 1 83 ? -8.028 8.315 -3.247 1.00 88.75 83 LYS A CA 1
ATOM 657 C C . LYS A 1 83 ? -7.710 7.292 -2.169 1.00 88.75 83 LYS A C 1
ATOM 659 O O . LYS A 1 83 ? -8.296 6.210 -2.156 1.00 88.75 83 LYS A O 1
ATOM 664 N N . CYS A 1 84 ? -6.873 7.676 -1.211 1.00 93.00 84 CYS A N 1
ATOM 665 C CA . CYS A 1 84 ? -6.543 6.807 -0.094 1.00 93.00 84 CYS A CA 1
ATOM 666 C C . CYS A 1 84 ? -6.390 7.593 1.207 1.00 93.00 84 CYS A C 1
ATOM 668 O O . CYS A 1 84 ? -5.374 8.235 1.464 1.00 93.00 84 CYS A O 1
ATOM 670 N N . ASN A 1 85 ? -7.431 7.534 2.039 1.00 95.56 85 ASN A N 1
ATOM 671 C CA . ASN A 1 85 ? -7.485 8.257 3.308 1.00 95.56 85 ASN A CA 1
ATOM 672 C C . ASN A 1 85 ? -7.594 7.311 4.505 1.00 95.56 85 ASN A C 1
ATOM 674 O O . ASN A 1 85 ? -8.168 6.223 4.415 1.00 95.56 85 ASN A O 1
ATOM 678 N N . SER A 1 86 ? -7.141 7.781 5.667 1.00 96.69 86 SER A N 1
ATOM 679 C CA . SER A 1 86 ? -7.319 7.112 6.954 1.00 96.69 86 SER A CA 1
ATOM 680 C C . SER A 1 86 ? -6.814 5.663 6.898 1.00 96.69 86 SER A C 1
ATOM 682 O O . SER A 1 86 ? -5.670 5.425 6.514 1.00 96.69 86 SER A O 1
ATOM 684 N N . ALA A 1 87 ? -7.657 4.683 7.235 1.00 97.56 87 ALA A N 1
ATOM 685 C CA . ALA A 1 87 ? -7.284 3.273 7.254 1.00 97.56 87 ALA A CA 1
ATOM 686 C C . ALA A 1 87 ? -6.757 2.735 5.908 1.00 97.56 87 ALA A C 1
ATOM 688 O O . ALA A 1 87 ? -5.922 1.835 5.912 1.00 97.56 87 ALA A O 1
ATOM 689 N N . CYS A 1 88 ? -7.157 3.324 4.774 1.00 96.75 88 CYS A N 1
ATOM 690 C CA . CYS A 1 88 ? -6.636 2.952 3.457 1.00 96.75 88 CYS A CA 1
ATOM 691 C C . CYS A 1 88 ? -5.101 3.047 3.395 1.00 96.75 88 CYS A C 1
ATOM 693 O O . CYS A 1 88 ? -4.453 2.205 2.772 1.00 96.75 88 CYS A O 1
ATOM 695 N N . LEU A 1 89 ? -4.499 4.011 4.108 1.00 95.81 89 LEU A N 1
ATOM 696 C CA . LEU A 1 89 ? -3.048 4.190 4.141 1.00 95.81 89 LEU A CA 1
ATOM 697 C C . LEU A 1 89 ? -2.323 2.918 4.606 1.00 95.81 89 LEU A C 1
ATOM 699 O O . LEU A 1 89 ? -1.226 2.632 4.140 1.00 95.81 89 LEU A O 1
ATOM 703 N N . PHE A 1 90 ? -2.928 2.114 5.486 1.00 97.69 90 PHE A N 1
ATOM 704 C CA . PHE A 1 90 ? -2.314 0.861 5.931 1.00 97.69 90 PHE A CA 1
ATOM 705 C C . PHE A 1 90 ? -2.179 -0.154 4.793 1.00 97.69 90 PHE A C 1
ATOM 707 O O . PHE A 1 90 ? -1.202 -0.902 4.762 1.00 97.69 90 PHE A O 1
ATOM 714 N N . ILE A 1 91 ? -3.103 -0.144 3.832 1.00 97.00 91 ILE A N 1
ATOM 715 C CA . ILE A 1 91 ? -3.016 -0.973 2.629 1.00 97.00 91 ILE A CA 1
ATOM 716 C C . ILE A 1 91 ? -1.907 -0.454 1.708 1.00 97.00 91 ILE A C 1
ATOM 718 O O . ILE A 1 91 ? -1.050 -1.234 1.288 1.00 97.00 91 ILE A O 1
ATOM 722 N N . MET A 1 92 ? -1.865 0.864 1.475 1.00 93.88 92 MET A N 1
ATOM 723 C CA . MET A 1 92 ? -0.800 1.515 0.699 1.00 93.88 92 MET A CA 1
ATOM 724 C C . MET A 1 92 ? 0.589 1.180 1.263 1.00 93.88 92 MET A C 1
ATOM 726 O O . MET A 1 92 ? 1.479 0.774 0.522 1.00 93.88 92 MET A O 1
ATOM 730 N N . LEU A 1 93 ? 0.780 1.306 2.581 1.00 94.38 93 LEU A N 1
ATOM 731 C CA . LEU A 1 93 ? 2.050 0.981 3.240 1.00 94.38 93 LEU A CA 1
ATOM 732 C C . LEU A 1 93 ? 2.446 -0.486 3.028 1.00 94.38 93 LEU A C 1
ATOM 734 O O . LEU A 1 93 ? 3.624 -0.796 2.862 1.00 94.38 93 LEU A O 1
ATOM 738 N N . GLY A 1 94 ? 1.466 -1.388 3.013 1.00 94.56 94 GLY A N 1
ATOM 739 C CA . GLY A 1 94 ? 1.690 -2.812 2.800 1.00 94.56 94 GLY A CA 1
ATOM 740 C C . GLY A 1 94 ? 2.165 -3.171 1.392 1.00 94.56 94 GLY A C 1
ATOM 741 O O . GLY A 1 94 ? 2.888 -4.144 1.237 1.00 94.56 94 GLY A O 1
ATOM 742 N N . SER A 1 95 ? 1.832 -2.384 0.378 1.00 91.88 95 SER A N 1
ATOM 743 C CA . SER A 1 95 ? 2.014 -2.768 -1.026 1.00 91.88 95 SER A CA 1
ATOM 744 C C . SER A 1 95 ? 3.432 -2.498 -1.572 1.00 91.88 95 SER A C 1
ATOM 746 O O . SER A 1 95 ? 4.204 -1.725 -0.993 1.00 91.88 95 SER A O 1
ATOM 748 N N . MET A 1 96 ? 3.792 -3.159 -2.681 1.00 85.06 96 MET A N 1
ATOM 749 C CA . MET A 1 96 ? 5.004 -2.893 -3.477 1.00 85.06 96 MET A CA 1
ATOM 750 C C . MET A 1 96 ? 4.829 -1.651 -4.342 1.00 85.06 96 MET A C 1
ATOM 752 O O . MET A 1 96 ? 3.702 -1.235 -4.570 1.00 85.06 96 MET A O 1
ATOM 756 N N . TYR A 1 97 ? 5.950 -1.108 -4.832 1.00 66.94 97 TYR A N 1
ATOM 757 C CA . TYR A 1 97 ? 6.055 -0.132 -5.928 1.00 66.94 97 TYR A CA 1
ATOM 758 C C . TYR A 1 97 ? 4.909 0.893 -6.049 1.00 66.94 97 TYR A C 1
ATOM 760 O O . TYR A 1 97 ? 3.803 0.599 -6.496 1.00 66.94 97 TYR A O 1
ATOM 768 N N . ARG A 1 98 ? 5.208 2.147 -5.708 1.00 65.25 98 ARG A N 1
ATOM 769 C CA . ARG A 1 98 ? 4.228 3.235 -5.634 1.00 65.25 98 ARG A CA 1
ATOM 770 C C . ARG A 1 98 ? 4.234 4.020 -6.946 1.00 65.25 98 ARG A C 1
ATOM 772 O O . ARG A 1 98 ? 4.939 5.024 -7.039 1.00 65.25 98 ARG A O 1
ATOM 779 N N . SER A 1 99 ? 3.475 3.579 -7.950 1.00 51.91 99 SER A N 1
ATOM 780 C CA . SER A 1 99 ? 3.254 4.372 -9.174 1.00 51.91 99 SER A CA 1
ATOM 781 C C . SER A 1 99 ? 2.179 5.425 -8.931 1.00 51.91 99 SER A C 1
ATOM 783 O O . SER A 1 99 ? 1.130 5.462 -9.567 1.00 51.91 99 SER A O 1
ATOM 785 N N . GLU A 1 100 ? 2.403 6.267 -7.933 1.00 58.44 100 GLU A N 1
ATOM 786 C CA . GLU A 1 100 ? 1.427 7.278 -7.576 1.00 58.44 100 GLU A CA 1
ATOM 787 C C . GLU A 1 100 ? 1.584 8.477 -8.497 1.00 58.44 100 GLU A C 1
ATOM 789 O O . GLU A 1 100 ? 2.685 9.022 -8.651 1.00 58.44 100 GLU A O 1
ATOM 794 N N . SER A 1 101 ? 0.467 8.939 -9.062 1.00 62.16 101 SER A N 1
ATOM 795 C CA . SER A 1 101 ? 0.437 10.234 -9.734 1.00 62.16 101 SER A CA 1
ATOM 796 C C . SER A 1 101 ? 1.075 11.291 -8.827 1.00 62.16 101 SER A C 1
ATOM 798 O O . SER A 1 101 ? 0.844 11.329 -7.615 1.00 62.16 101 SER A O 1
ATOM 800 N N . LYS A 1 102 ? 1.836 12.227 -9.407 1.00 64.56 102 LYS A N 1
ATOM 801 C CA . LYS A 1 102 ? 2.387 13.373 -8.657 1.00 64.56 102 LYS A CA 1
ATOM 802 C C . LYS A 1 102 ? 1.297 14.215 -7.982 1.00 64.56 102 LYS A C 1
ATOM 804 O O . LYS A 1 102 ? 1.608 14.987 -7.075 1.00 64.56 102 LYS A O 1
ATOM 809 N N . THR A 1 103 ? 0.050 14.078 -8.433 1.00 67.81 103 THR A N 1
ATOM 810 C CA . THR A 1 103 ? -1.134 14.741 -7.880 1.00 67.81 103 THR A CA 1
ATOM 811 C C . THR A 1 103 ? -1.850 13.933 -6.801 1.00 67.81 103 THR A C 1
ATOM 813 O O . THR A 1 103 ? -2.765 14.471 -6.188 1.00 67.81 103 THR A O 1
ATOM 816 N N . ALA A 1 104 ? -1.464 12.678 -6.551 1.00 80.75 104 ALA A N 1
ATOM 817 C CA . ALA A 1 104 ? -2.084 11.866 -5.514 1.00 80.75 104 ALA A CA 1
ATOM 818 C C . ALA A 1 104 ? -1.822 12.462 -4.121 1.00 80.75 104 ALA A C 1
ATOM 820 O O . ALA A 1 104 ? -0.718 12.937 -3.812 1.00 80.75 104 ALA A O 1
ATOM 821 N N . GLU A 1 105 ? -2.850 12.425 -3.275 1.00 88.19 105 GLU A N 1
ATOM 822 C CA . GLU A 1 105 ? -2.818 12.908 -1.898 1.00 88.19 105 GLU A CA 1
ATOM 823 C C . GLU A 1 105 ? -3.365 11.847 -0.945 1.00 88.19 105 GLU A C 1
ATOM 825 O O . GLU A 1 105 ? -4.352 11.168 -1.231 1.00 88.19 105 GLU A O 1
ATOM 830 N N . PHE A 1 106 ? -2.723 11.743 0.216 1.00 92.56 106 PHE A N 1
ATOM 831 C CA . PHE A 1 106 ? -3.044 10.767 1.247 1.00 92.56 106 PHE A CA 1
ATOM 832 C C . PHE A 1 106 ? -3.550 11.474 2.493 1.00 92.56 106 PHE A C 1
ATOM 834 O O . PHE A 1 106 ? -2.821 12.251 3.114 1.00 92.56 106 PHE A O 1
ATOM 841 N N . GLY A 1 107 ? -4.800 11.212 2.865 1.00 96.25 107 GLY A N 1
ATOM 842 C CA . GLY A 1 107 ? -5.377 11.738 4.094 1.00 96.25 107 GLY A CA 1
ATOM 843 C C . GLY A 1 107 ? -4.933 10.926 5.309 1.00 96.25 107 GLY A C 1
ATOM 844 O O . GLY A 1 107 ? -5.176 9.722 5.363 1.00 96.25 107 GLY A O 1
ATOM 845 N N . ILE A 1 108 ? -4.350 11.577 6.312 1.00 98.06 108 ILE A N 1
ATOM 846 C CA . ILE A 1 108 ? -3.972 10.964 7.587 1.00 98.06 108 ILE A CA 1
ATOM 847 C C . ILE A 1 108 ? -4.695 11.622 8.763 1.00 98.06 108 ILE A C 1
ATOM 849 O O . ILE A 1 108 ? -4.897 12.838 8.804 1.00 98.06 108 ILE A O 1
ATOM 853 N N . HIS A 1 109 ? -5.067 10.796 9.735 1.00 98.31 109 HIS A N 1
ATOM 854 C CA . HIS A 1 109 ? -5.485 11.205 11.069 1.00 98.31 109 HIS A CA 1
ATOM 855 C C . HIS A 1 109 ? -5.317 10.037 12.036 1.00 98.31 109 HIS A C 1
ATOM 857 O O . HIS A 1 109 ? -5.259 8.877 11.617 1.00 98.31 109 HIS A O 1
ATOM 863 N N . ARG A 1 110 ? -5.318 10.316 13.338 1.00 97.75 110 ARG A N 1
ATOM 864 C CA . ARG A 1 110 ? -5.213 9.264 14.346 1.00 97.75 110 ARG A CA 1
ATOM 865 C C . ARG A 1 110 ? -6.433 8.330 14.286 1.00 97.75 110 ARG A C 1
ATOM 867 O O . ARG A 1 110 ? -7.567 8.829 14.228 1.00 97.75 110 ARG A O 1
ATOM 874 N N . PRO A 1 111 ? -6.253 6.999 14.295 1.00 97.12 111 PRO A N 1
ATOM 875 C CA . PRO A 1 111 ? -7.361 6.050 14.335 1.00 97.12 111 PRO A CA 1
ATOM 876 C C . PRO A 1 111 ? -8.357 6.331 15.462 1.00 97.12 111 PRO A C 1
ATOM 878 O O . PRO A 1 111 ? -8.001 6.860 16.512 1.00 97.12 111 PRO A O 1
ATOM 881 N N . LYS A 1 112 ? -9.620 5.951 15.266 1.00 94.69 112 LYS A N 1
ATOM 882 C CA . LYS A 1 112 ? -10.656 6.053 16.300 1.00 94.69 112 LYS A CA 1
ATOM 883 C C . LYS A 1 112 ? -11.441 4.765 16.420 1.00 94.69 112 LYS A C 1
ATOM 885 O O . LYS A 1 112 ? -11.591 4.015 15.460 1.00 94.69 112 LYS A O 1
ATOM 890 N N . PHE A 1 113 ? -11.988 4.563 17.604 1.00 95.06 113 PHE A N 1
ATOM 891 C CA . PHE A 1 113 ? -13.018 3.569 17.832 1.00 95.06 113 PHE A CA 1
ATOM 892 C C . PHE A 1 113 ? -14.400 4.151 17.521 1.00 95.06 113 PHE A C 1
ATOM 894 O O . PHE A 1 113 ? -14.573 5.369 17.426 1.00 95.06 113 PHE A O 1
ATOM 901 N N . LYS A 1 114 ? -15.391 3.268 17.373 1.00 93.44 114 LYS A N 1
ATOM 902 C CA . LYS A 1 114 ? -16.799 3.669 17.289 1.00 93.44 114 LYS A CA 1
ATOM 903 C C . LYS A 1 114 ? -17.198 4.429 18.553 1.00 93.44 114 LYS A C 1
ATOM 905 O O . LYS A 1 114 ? -16.802 4.036 19.653 1.00 93.44 114 LYS A O 1
ATOM 910 N N . ARG A 1 115 ? -17.972 5.505 18.388 1.00 93.88 115 ARG A N 1
ATOM 911 C CA . ARG A 1 115 ? -18.353 6.403 19.487 1.00 93.88 115 ARG A CA 1
ATOM 912 C C . ARG A 1 115 ? -19.113 5.645 20.570 1.00 93.88 115 ARG A C 1
ATOM 914 O O . ARG A 1 115 ? -18.820 5.835 21.740 1.00 93.88 115 ARG A O 1
ATOM 921 N N . GLU A 1 116 ? -20.019 4.759 20.175 1.00 94.94 116 GLU A N 1
ATOM 922 C CA . GLU A 1 116 ? -20.878 3.983 21.074 1.00 94.94 116 GLU A CA 1
ATOM 923 C C . GLU A 1 116 ? -20.050 3.024 21.933 1.00 94.94 116 GLU A C 1
ATOM 925 O O . GLU A 1 116 ? -20.280 2.896 23.129 1.00 94.94 116 GLU A O 1
ATOM 930 N N . PHE A 1 117 ? -19.033 2.392 21.340 1.00 93.94 117 PHE A N 1
ATOM 931 C CA . PHE A 1 117 ? -18.114 1.525 22.076 1.00 93.94 117 PHE A CA 1
ATOM 932 C C . PHE A 1 117 ? -17.262 2.325 23.070 1.00 93.94 117 PHE A C 1
ATOM 934 O O . PHE A 1 117 ? -17.118 1.914 24.214 1.00 93.94 117 PHE A O 1
ATOM 941 N N . PHE A 1 118 ? -16.711 3.469 22.650 1.00 94.25 118 PHE A N 1
ATOM 942 C CA . PHE A 1 118 ? -15.830 4.277 23.502 1.00 94.25 118 PHE A CA 1
ATOM 943 C C . PHE A 1 118 ? -16.566 5.053 24.599 1.00 94.25 118 PHE A C 1
ATOM 945 O O . PHE A 1 118 ? -15.984 5.281 25.652 1.00 94.25 118 PHE A O 1
ATOM 952 N N . ALA A 1 119 ? -17.825 5.439 24.374 1.00 95.94 119 ALA A N 1
ATOM 953 C CA . ALA A 1 119 ? -18.643 6.153 25.356 1.00 95.94 119 ALA A CA 1
ATOM 954 C C . ALA A 1 119 ? -18.982 5.303 26.592 1.00 95.94 119 ALA A C 1
ATOM 956 O O . ALA A 1 119 ? -19.257 5.860 27.647 1.00 95.94 119 ALA A O 1
ATOM 957 N N . ASN A 1 120 ? -18.931 3.974 26.464 1.00 96.88 120 ASN A N 1
ATOM 958 C CA . ASN A 1 120 ? -19.212 3.034 27.550 1.00 96.88 120 ASN A CA 1
ATOM 959 C C . ASN A 1 120 ? -17.968 2.660 28.376 1.00 96.88 120 ASN A C 1
ATOM 961 O O . ASN A 1 120 ? -18.054 1.790 29.237 1.00 96.88 120 ASN A O 1
ATOM 965 N N . LEU A 1 121 ? -16.810 3.263 28.095 1.00 97.44 121 LEU A N 1
ATOM 966 C CA . LEU A 1 121 ? -15.566 3.004 28.817 1.00 97.44 121 LEU A CA 1
ATOM 967 C C . LEU A 1 121 ? -15.306 4.096 29.853 1.00 97.44 121 LEU A C 1
ATOM 969 O O . LEU A 1 121 ? -15.557 5.278 29.612 1.00 97.44 121 LEU A O 1
ATOM 973 N N . THR A 1 122 ? -14.690 3.722 30.968 1.00 98.31 122 THR A N 1
ATOM 974 C CA . THR A 1 122 ? -14.036 4.688 31.855 1.00 98.31 122 THR A CA 1
ATOM 975 C C . THR A 1 122 ? -12.848 5.354 31.150 1.00 98.31 122 THR A C 1
ATOM 977 O O . THR A 1 122 ? -12.284 4.827 30.186 1.00 98.31 122 THR A O 1
ATOM 980 N N . ALA A 1 123 ? -12.397 6.505 31.660 1.00 97.75 123 ALA A N 1
ATOM 981 C CA . ALA A 1 123 ? -11.231 7.203 31.112 1.00 97.75 123 ALA A CA 1
ATOM 982 C C . ALA A 1 123 ? -9.961 6.324 31.097 1.00 97.75 123 ALA A C 1
ATOM 984 O O . ALA A 1 123 ? -9.188 6.358 30.133 1.00 97.75 123 ALA A O 1
ATOM 985 N N . GLN A 1 124 ? -9.763 5.494 32.128 1.00 98.25 124 GLN A N 1
ATOM 986 C CA . GLN A 1 124 ? -8.625 4.577 32.212 1.00 98.25 124 GLN A CA 1
ATOM 987 C C . GLN A 1 124 ? -8.724 3.448 31.176 1.00 98.25 124 GLN A C 1
ATOM 989 O O . GLN A 1 124 ? -7.742 3.148 30.493 1.00 98.25 124 GLN A O 1
ATOM 994 N N . GLU A 1 125 ? -9.902 2.844 31.009 1.00 98.38 125 GLU A N 1
ATOM 995 C CA . GLU A 1 125 ? -10.131 1.808 29.995 1.00 98.38 125 GLU A CA 1
ATOM 996 C C . GLU A 1 125 ? -9.965 2.361 28.580 1.00 98.38 125 GLU A C 1
ATOM 998 O O . GLU A 1 125 ? -9.282 1.746 27.758 1.00 98.38 125 GLU A O 1
ATOM 1003 N N . ALA A 1 126 ? -10.523 3.544 28.304 1.00 97.12 126 ALA A N 1
ATOM 1004 C CA . ALA A 1 126 ? -10.369 4.230 27.026 1.00 97.12 126 ALA A CA 1
ATOM 1005 C C . ALA A 1 126 ? -8.889 4.510 26.720 1.00 97.12 126 ALA A C 1
ATOM 1007 O O . ALA A 1 126 ? -8.420 4.214 25.618 1.00 97.12 126 ALA A O 1
ATOM 1008 N N . THR A 1 127 ? -8.128 4.994 27.709 1.00 97.44 127 THR A N 1
ATOM 1009 C CA . THR A 1 127 ? -6.680 5.232 27.588 1.00 97.44 127 THR A CA 1
ATOM 1010 C C . THR A 1 127 ? -5.925 3.941 27.275 1.00 97.44 127 THR A C 1
ATOM 1012 O O . THR A 1 127 ? -5.145 3.891 26.322 1.00 97.44 127 THR A O 1
ATOM 1015 N N . ASN A 1 128 ? -6.197 2.863 28.013 1.00 98.31 128 ASN A N 1
ATOM 1016 C CA . ASN A 1 128 ? -5.537 1.571 27.818 1.00 98.31 128 ASN A CA 1
ATOM 1017 C C . ASN A 1 128 ? -5.869 0.948 26.450 1.00 98.31 128 ASN A C 1
ATOM 1019 O O . ASN A 1 128 ? -4.983 0.433 25.756 1.00 98.31 128 ASN A O 1
ATOM 1023 N N . LYS A 1 129 ? -7.135 1.031 26.018 1.00 97.50 129 LYS A N 1
ATOM 1024 C CA . LYS A 1 129 ? -7.574 0.564 24.694 1.00 97.50 129 LYS A CA 1
ATOM 1025 C C . LYS A 1 129 ? -6.939 1.374 23.572 1.00 97.50 129 LYS A C 1
ATOM 1027 O O . LYS A 1 129 ? -6.475 0.791 22.592 1.00 97.50 129 LYS A O 1
ATOM 1032 N N . TYR A 1 130 ? -6.867 2.693 23.721 1.00 97.19 130 TYR A N 1
ATOM 1033 C CA . TYR A 1 130 ? -6.245 3.552 22.722 1.00 97.19 130 TYR A CA 1
ATOM 1034 C C . TYR A 1 130 ? -4.732 3.327 22.628 1.00 97.19 130 TYR A C 1
ATOM 1036 O O . TYR A 1 130 ? -4.205 3.222 21.523 1.00 97.19 130 TYR A O 1
ATOM 1044 N N . LYS A 1 131 ? -4.040 3.160 23.763 1.00 98.12 131 LYS A N 1
ATOM 1045 C CA . LYS A 1 131 ? -2.616 2.790 23.797 1.00 98.12 131 LYS A CA 1
ATOM 1046 C C . LYS A 1 131 ? -2.364 1.468 23.068 1.00 98.12 131 LYS A C 1
ATOM 1048 O O . LYS A 1 131 ? -1.448 1.380 22.259 1.00 98.12 131 LYS A O 1
ATOM 1053 N N . SER A 1 132 ? -3.222 0.471 23.285 1.00 97.94 132 SER A N 1
ATOM 1054 C CA . SER A 1 132 ? -3.130 -0.820 22.590 1.00 97.94 132 SER A CA 1
ATOM 1055 C C . SER A 1 132 ? -3.289 -0.671 21.071 1.00 97.94 132 SER A C 1
ATOM 1057 O O . SER A 1 132 ? -2.497 -1.226 20.313 1.00 97.94 132 SER A O 1
ATOM 1059 N N . LEU A 1 133 ? -4.272 0.119 20.617 1.00 97.31 133 LEU A N 1
ATOM 1060 C CA . LEU A 1 133 ? -4.458 0.415 19.192 1.00 97.31 133 LEU A CA 1
ATOM 1061 C C . LEU A 1 133 ? -3.247 1.146 18.603 1.00 97.31 133 LEU A C 1
ATOM 1063 O O . LEU A 1 133 ? -2.786 0.774 17.525 1.00 97.31 133 LEU A O 1
ATOM 1067 N N . ARG A 1 134 ? -2.721 2.155 19.311 1.00 98.12 134 ARG A N 1
ATOM 1068 C CA . ARG A 1 134 ? -1.525 2.891 18.889 1.00 98.12 134 ARG A CA 1
ATOM 1069 C C . ARG A 1 134 ? -0.346 1.951 18.678 1.00 98.12 134 ARG A C 1
ATOM 1071 O O . ARG A 1 134 ? 0.227 1.975 17.599 1.00 98.12 134 ARG A O 1
ATOM 1078 N N . ASN A 1 135 ? -0.061 1.081 19.645 1.00 98.50 135 ASN A N 1
ATOM 1079 C CA . ASN A 1 135 ? 1.054 0.138 19.559 1.00 98.50 135 ASN A CA 1
ATOM 1080 C C . ASN A 1 135 ? 0.939 -0.792 18.340 1.00 98.50 135 ASN A C 1
ATOM 1082 O O . ASN A 1 135 ? 1.924 -1.023 17.646 1.00 98.50 135 ASN A O 1
ATOM 1086 N N . ILE A 1 136 ? -0.263 -1.308 18.050 1.00 98.44 136 ILE A N 1
ATOM 1087 C CA . ILE A 1 136 ? -0.504 -2.174 16.882 1.00 98.44 136 ILE A CA 1
ATOM 1088 C C . ILE A 1 136 ? -0.251 -1.412 15.576 1.00 98.44 136 ILE A C 1
ATOM 1090 O O . ILE A 1 136 ? 0.394 -1.932 14.665 1.00 98.44 136 ILE A O 1
ATOM 1094 N N . VAL A 1 137 ? -0.776 -0.190 15.485 1.00 98.44 137 VAL A N 1
ATOM 1095 C CA . VAL A 1 137 ? -0.678 0.657 14.291 1.00 98.44 137 VAL A CA 1
ATOM 1096 C C . VAL A 1 137 ? 0.762 1.093 14.045 1.00 98.44 137 VAL A C 1
ATOM 1098 O O . VAL A 1 137 ? 1.259 0.931 12.936 1.00 98.44 137 VAL A O 1
ATOM 1101 N N . GLU A 1 138 ? 1.444 1.585 15.074 1.00 98.62 138 GLU A N 1
ATOM 1102 C CA . GLU A 1 138 ? 2.846 1.997 15.021 1.00 98.62 138 GLU A CA 1
ATOM 1103 C C . GLU A 1 138 ? 3.750 0.834 14.602 1.00 98.62 138 GLU A C 1
ATOM 1105 O O . GLU A 1 138 ? 4.473 0.946 13.612 1.00 98.62 138 GLU A O 1
ATOM 1110 N N . ALA A 1 139 ? 3.622 -0.327 15.254 1.00 98.56 139 ALA A N 1
ATOM 1111 C CA . ALA A 1 139 ? 4.394 -1.513 14.894 1.00 98.56 139 ALA A CA 1
ATOM 1112 C C . ALA A 1 139 ? 4.148 -1.954 13.442 1.00 98.56 139 ALA A C 1
ATOM 1114 O O . ALA A 1 139 ? 5.082 -2.346 12.743 1.00 98.56 139 ALA A O 1
ATOM 1115 N N . TYR A 1 140 ? 2.900 -1.883 12.965 1.00 98.12 140 TYR A N 1
ATOM 1116 C CA . TYR A 1 140 ? 2.583 -2.173 11.569 1.00 98.12 140 TYR A CA 1
ATOM 1117 C C . TYR A 1 140 ? 3.240 -1.170 10.616 1.00 98.12 140 TYR A C 1
ATOM 1119 O O . TYR A 1 140 ? 3.893 -1.585 9.661 1.00 98.12 140 TYR A O 1
ATOM 1127 N N . MET A 1 141 ? 3.080 0.132 10.867 1.00 97.44 141 MET A N 1
ATOM 1128 C CA . MET A 1 141 ? 3.604 1.192 10.004 1.00 97.44 141 MET A CA 1
ATOM 1129 C C . MET A 1 141 ? 5.123 1.091 9.865 1.00 97.44 141 MET A C 1
ATOM 1131 O O . MET A 1 141 ? 5.624 1.064 8.741 1.00 97.44 141 MET A O 1
ATOM 1135 N N . LEU A 1 142 ? 5.841 0.965 10.984 1.00 96.25 142 LEU A N 1
ATOM 1136 C CA . LEU A 1 142 ? 7.300 0.849 10.990 1.00 96.25 142 LEU A CA 1
ATOM 1137 C C . LEU A 1 142 ? 7.767 -0.418 10.263 1.00 96.25 142 LEU A C 1
ATOM 1139 O O . LEU A 1 142 ? 8.644 -0.349 9.405 1.00 96.25 142 LEU A O 1
ATOM 1143 N N . ARG A 1 143 ? 7.122 -1.566 10.517 1.00 94.25 143 ARG A N 1
ATOM 1144 C CA . ARG A 1 143 ? 7.428 -2.827 9.816 1.00 94.25 143 ARG A CA 1
ATOM 1145 C C . ARG A 1 143 ? 7.201 -2.736 8.305 1.00 94.25 143 ARG A C 1
ATOM 1147 O O . ARG A 1 143 ? 7.890 -3.408 7.547 1.00 94.25 143 ARG A O 1
ATOM 1154 N N . MET A 1 144 ? 6.243 -1.924 7.861 1.00 94.12 144 MET A N 1
ATOM 1155 C CA . MET A 1 144 ? 5.976 -1.680 6.438 1.00 94.12 144 MET A CA 1
ATOM 1156 C C . MET A 1 144 ? 6.879 -0.595 5.824 1.00 94.12 144 MET A C 1
ATOM 1158 O O . MET A 1 144 ? 6.688 -0.214 4.668 1.00 94.12 144 MET A O 1
ATOM 1162 N N . GLY A 1 145 ? 7.873 -0.108 6.572 1.00 92.69 145 GLY A N 1
ATOM 1163 C CA . GLY A 1 145 ? 8.860 0.856 6.099 1.00 92.69 145 GLY A CA 1
ATOM 1164 C C . GLY A 1 145 ? 8.428 2.315 6.233 1.00 92.69 145 GLY A C 1
ATOM 1165 O O . GLY A 1 145 ? 8.989 3.169 5.553 1.00 92.69 145 GLY A O 1
ATOM 1166 N N . ALA A 1 146 ? 7.439 2.639 7.069 1.00 94.81 146 ALA A N 1
ATOM 1167 C CA . ALA A 1 146 ? 7.200 4.030 7.443 1.00 94.81 146 ALA A CA 1
ATOM 1168 C C . ALA A 1 146 ? 8.308 4.543 8.370 1.00 94.81 146 ALA A C 1
ATOM 1170 O O . ALA A 1 146 ? 8.763 3.821 9.255 1.00 94.81 146 ALA A O 1
ATOM 1171 N N . LYS A 1 147 ? 8.705 5.809 8.213 1.00 96.31 147 LYS A N 1
ATOM 1172 C CA . LYS A 1 147 ? 9.548 6.490 9.204 1.00 96.31 147 LYS A CA 1
ATOM 1173 C C . LYS A 1 147 ? 8.713 6.859 10.427 1.00 96.31 147 LYS A C 1
ATOM 1175 O O . LYS A 1 147 ? 7.518 7.133 10.296 1.00 96.31 147 LYS A O 1
ATOM 1180 N N . GLN A 1 148 ? 9.358 6.966 11.590 1.00 97.75 148 GLN A N 1
ATOM 1181 C CA . GLN A 1 148 ? 8.701 7.395 12.832 1.00 97.75 148 GLN A CA 1
ATOM 1182 C C . GLN A 1 148 ? 7.937 8.716 12.653 1.00 97.75 148 GLN A C 1
ATOM 1184 O O . GLN A 1 148 ? 6.806 8.844 13.107 1.00 97.75 148 GLN A O 1
ATOM 1189 N N . GLN A 1 149 ? 8.492 9.647 11.871 1.00 98.06 149 GLN A N 1
ATOM 1190 C CA . GLN A 1 149 ? 7.845 10.919 11.557 1.00 98.06 149 GLN A CA 1
ATOM 1191 C C . GLN A 1 149 ? 6.434 10.761 10.961 1.00 98.06 149 GLN A C 1
ATOM 1193 O O . GLN A 1 149 ? 5.555 11.550 11.290 1.00 98.06 149 GLN A O 1
ATOM 1198 N N . LEU A 1 150 ? 6.177 9.751 10.116 1.00 97.62 150 LEU A N 1
ATOM 1199 C CA . LEU A 1 150 ? 4.833 9.516 9.568 1.00 97.62 150 LEU A CA 1
ATOM 1200 C C . LEU A 1 150 ? 3.858 9.020 10.641 1.00 97.62 150 LEU A C 1
ATOM 1202 O O . LEU A 1 150 ? 2.676 9.368 10.616 1.00 97.62 150 LEU A O 1
ATOM 1206 N N . VAL A 1 151 ? 4.347 8.188 11.563 1.00 98.44 151 VAL A N 1
ATOM 1207 C CA . VAL A 1 151 ? 3.568 7.698 12.705 1.00 98.44 151 VAL A CA 1
ATOM 1208 C C . VAL A 1 151 ? 3.175 8.880 13.586 1.00 98.44 151 VAL A C 1
ATOM 1210 O O . VAL A 1 151 ? 1.991 9.070 13.871 1.00 98.44 151 VAL A O 1
ATOM 1213 N N . ASP A 1 152 ? 4.146 9.713 13.950 1.00 98.50 152 ASP A N 1
ATOM 1214 C CA . ASP A 1 152 ? 3.932 10.882 14.800 1.00 98.50 152 ASP A CA 1
ATOM 1215 C C . ASP A 1 152 ? 2.973 11.883 14.139 1.00 98.50 152 ASP A C 1
ATOM 1217 O O . ASP A 1 152 ? 1.998 12.310 14.763 1.00 98.50 152 ASP A O 1
ATOM 1221 N N . ASP A 1 153 ? 3.169 12.168 12.847 1.00 98.19 153 ASP A N 1
ATOM 1222 C CA . ASP A 1 153 ? 2.283 13.014 12.044 1.00 98.19 153 ASP A CA 1
ATOM 1223 C C . ASP A 1 153 ? 0.837 12.497 12.033 1.00 98.19 153 ASP A C 1
ATOM 1225 O O . ASP A 1 153 ? -0.106 13.284 12.149 1.00 98.19 153 ASP A O 1
ATOM 1229 N N . MET A 1 154 ? 0.636 11.180 11.902 1.00 98.31 154 MET A N 1
ATOM 1230 C CA . MET A 1 154 ? -0.699 10.581 11.921 1.00 98.31 154 MET A CA 1
ATOM 1231 C C . MET A 1 154 ? -1.356 10.748 13.290 1.00 98.31 154 MET A C 1
ATOM 1233 O O . MET A 1 154 ? -2.516 11.159 13.364 1.00 98.31 154 MET A O 1
ATOM 1237 N N . PHE A 1 155 ? -0.640 10.438 14.374 1.00 98.38 155 PHE A N 1
ATOM 1238 C CA . PHE A 1 155 ? -1.196 10.484 15.728 1.00 98.38 155 PHE A CA 1
ATOM 1239 C C . PHE A 1 155 ? -1.403 11.907 16.265 1.00 98.38 155 PHE A C 1
ATOM 1241 O O . PHE A 1 155 ? -2.273 12.099 17.123 1.00 98.38 155 PHE A O 1
ATOM 1248 N N . ALA A 1 156 ? -0.674 12.894 15.739 1.00 98.25 156 ALA A N 1
ATOM 1249 C CA . ALA A 1 156 ? -0.852 14.308 16.061 1.00 98.25 156 ALA A CA 1
ATOM 1250 C C . ALA A 1 156 ? -2.170 14.886 15.516 1.00 98.25 156 ALA A C 1
ATOM 1252 O O . ALA A 1 156 ? -2.733 15.810 16.103 1.00 98.25 156 ALA A O 1
ATOM 1253 N N . VAL A 1 157 ? -2.699 14.337 14.418 1.00 98.31 157 VAL A N 1
ATOM 1254 C CA . VAL A 1 157 ? -3.928 14.835 13.787 1.00 98.31 157 VAL A CA 1
ATOM 1255 C C . VAL A 1 157 ? -5.164 14.240 14.484 1.00 98.31 157 VAL A C 1
ATOM 1257 O O . VAL A 1 157 ? -5.332 13.015 14.499 1.00 98.31 157 VAL A O 1
ATOM 1260 N N . PRO A 1 158 ? -6.070 15.066 15.048 1.00 97.44 158 PRO A N 1
ATOM 1261 C CA . PRO A 1 158 ? -7.292 14.593 15.698 1.00 97.44 158 PRO A CA 1
ATOM 1262 C C . PRO A 1 158 ? -8.191 13.760 14.775 1.00 97.44 158 PRO A C 1
ATOM 1264 O O . PRO A 1 158 ? -8.260 13.987 13.574 1.00 97.44 158 PRO A O 1
ATOM 1267 N N . SER A 1 159 ? -8.956 12.825 15.344 1.00 95.56 159 SER A N 1
ATOM 1268 C CA . SER A 1 159 ? -9.776 11.861 14.585 1.00 95.56 159 SER A CA 1
ATOM 1269 C C . SER A 1 159 ? -11.058 12.436 13.954 1.00 95.56 159 SER A C 1
ATOM 1271 O O . SER A 1 159 ? -11.829 11.715 13.304 1.00 95.56 159 SER A O 1
ATOM 1273 N N . ASN A 1 160 ? -11.307 13.722 14.189 1.00 94.31 160 ASN A N 1
ATOM 1274 C CA . ASN A 1 160 ? -12.336 14.558 13.575 1.00 94.31 160 ASN A CA 1
ATOM 1275 C C . ASN A 1 160 ? -11.746 15.589 12.595 1.00 94.31 160 ASN A C 1
ATOM 1277 O O . ASN A 1 160 ? -12.472 16.467 12.143 1.00 94.31 160 ASN A O 1
ATOM 1281 N N . ASN A 1 161 ? -10.455 15.488 12.277 1.00 97.44 161 ASN A N 1
ATOM 1282 C CA . ASN A 1 161 ? -9.776 16.297 11.274 1.00 97.44 161 ASN A CA 1
ATOM 1283 C C . ASN A 1 161 ? -9.019 15.381 10.290 1.00 97.44 161 ASN A C 1
ATOM 1285 O O . ASN A 1 161 ? -8.989 14.162 10.462 1.00 97.44 161 ASN A O 1
ATOM 1289 N N . MET A 1 162 ? -8.425 15.960 9.251 1.00 97.56 162 MET A N 1
ATOM 1290 C CA . MET A 1 162 ? -7.614 15.259 8.259 1.00 97.56 162 MET A CA 1
ATOM 1291 C C . MET A 1 162 ? -6.453 16.152 7.819 1.00 97.56 162 MET A C 1
ATOM 1293 O O . MET A 1 162 ? -6.666 17.305 7.449 1.00 97.56 162 MET A O 1
ATOM 1297 N N . LYS A 1 163 ? -5.232 15.614 7.807 1.00 97.56 163 LYS A N 1
ATOM 1298 C CA . LYS A 1 163 ? -4.071 16.230 7.148 1.00 97.56 163 LYS A CA 1
ATOM 1299 C C . LYS A 1 163 ? -3.828 15.492 5.838 1.00 97.56 163 LYS A C 1
ATOM 1301 O O . LYS A 1 163 ? -3.787 14.268 5.840 1.00 97.56 163 LYS A O 1
ATOM 1306 N N . PHE A 1 164 ? -3.645 16.213 4.737 1.00 96.12 164 PHE A N 1
ATOM 1307 C CA . PHE A 1 164 ? -3.323 15.611 3.442 1.00 96.12 164 PHE A CA 1
ATOM 1308 C C . PHE A 1 164 ? -1.824 15.711 3.154 1.00 96.12 164 PHE A C 1
ATOM 1310 O O . PHE A 1 164 ? -1.217 16.771 3.310 1.00 96.12 164 PHE A O 1
ATOM 1317 N N . ILE A 1 165 ? -1.224 14.597 2.735 1.00 93.69 165 ILE A N 1
ATOM 1318 C CA . ILE A 1 165 ? 0.183 14.505 2.340 1.00 93.69 165 ILE A CA 1
ATOM 1319 C C . ILE A 1 165 ? 0.243 14.204 0.845 1.00 93.69 165 ILE A C 1
ATOM 1321 O O . ILE A 1 165 ? -0.236 13.167 0.394 1.00 93.69 165 ILE A O 1
ATOM 1325 N N . LYS A 1 166 ? 0.869 15.096 0.075 1.00 90.81 166 LYS A N 1
ATOM 1326 C CA . LYS A 1 166 ? 1.120 14.884 -1.359 1.00 90.81 166 LYS A CA 1
ATOM 1327 C C . LYS A 1 166 ? 2.088 13.723 -1.573 1.00 90.81 166 LYS A C 1
ATOM 1329 O O . LYS A 1 166 ? 3.053 13.604 -0.820 1.00 90.81 166 LYS A O 1
ATOM 1334 N N . SER A 1 167 ? 1.911 12.959 -2.649 1.00 86.12 167 SER A N 1
ATOM 1335 C CA . SER A 1 167 ? 2.756 11.807 -3.010 1.00 86.12 167 SER A CA 1
ATOM 1336 C C . SER A 1 167 ? 4.267 12.093 -2.912 1.00 86.12 167 SER A C 1
ATOM 1338 O O . SER A 1 167 ? 5.005 11.354 -2.258 1.00 86.12 167 SER A O 1
ATOM 1340 N N . LYS A 1 168 ? 4.726 13.250 -3.416 1.00 84.94 168 LYS A N 1
ATOM 1341 C CA . LYS A 1 168 ? 6.140 13.671 -3.319 1.00 84.94 168 LYS A CA 1
ATOM 1342 C C . LYS A 1 168 ? 6.673 13.783 -1.880 1.00 84.94 168 LYS A C 1
ATOM 1344 O O . LYS A 1 168 ? 7.833 13.476 -1.636 1.00 84.94 168 LYS A O 1
ATOM 1349 N N . ASN A 1 169 ? 5.835 14.219 -0.938 1.00 90.62 169 ASN A N 1
ATOM 1350 C CA . ASN A 1 169 ? 6.196 14.346 0.474 1.00 90.62 169 ASN A CA 1
ATOM 1351 C C . ASN A 1 169 ? 6.014 13.006 1.193 1.00 90.62 169 ASN A C 1
ATOM 1353 O O . ASN A 1 169 ? 6.753 12.699 2.116 1.00 90.62 169 ASN A O 1
ATOM 1357 N N . MET A 1 170 ? 5.056 12.183 0.760 1.00 90.62 170 MET A N 1
ATOM 1358 C CA . MET A 1 170 ? 4.892 10.829 1.283 1.00 90.62 170 MET A CA 1
ATOM 1359 C C . MET A 1 170 ? 6.158 9.999 1.037 1.00 90.62 170 MET A C 1
ATOM 1361 O O . MET A 1 170 ? 6.616 9.303 1.935 1.00 90.62 170 MET A O 1
ATOM 1365 N N . ALA A 1 171 ? 6.790 10.135 -0.133 1.00 86.94 171 ALA A N 1
ATOM 1366 C CA . ALA A 1 171 ? 8.040 9.444 -0.444 1.00 86.94 171 ALA A CA 1
ATOM 1367 C C . ALA A 1 171 ? 9.183 9.754 0.544 1.00 86.94 171 ALA A C 1
ATOM 1369 O O . ALA A 1 171 ? 9.976 8.866 0.842 1.00 86.94 171 ALA A O 1
ATOM 1370 N N . THR A 1 172 ? 9.262 10.969 1.103 1.00 90.56 172 THR A N 1
ATOM 1371 C CA . THR A 1 172 ? 10.313 11.321 2.079 1.00 90.56 172 THR A CA 1
ATOM 1372 C C . THR A 1 172 ? 10.052 10.753 3.474 1.00 90.56 172 THR A C 1
ATOM 1374 O O . THR A 1 172 ? 10.988 10.614 4.265 1.00 90.56 172 THR A O 1
ATOM 1377 N N . LEU A 1 173 ? 8.800 10.391 3.762 1.00 93.88 173 LEU A N 1
ATOM 1378 C CA . LEU A 1 173 ? 8.326 9.841 5.034 1.00 93.88 173 LEU A CA 1
ATOM 1379 C C . LEU A 1 173 ? 8.370 8.309 5.085 1.00 93.88 173 LEU A C 1
ATOM 1381 O O . LEU A 1 173 ? 7.989 7.702 6.087 1.00 93.88 173 LEU A O 1
ATOM 1385 N N . LEU A 1 174 ? 8.838 7.683 4.012 1.00 91.50 174 LEU A N 1
ATOM 1386 C CA . LEU A 1 174 ? 8.940 6.243 3.868 1.00 91.50 174 LEU A CA 1
ATOM 1387 C C . LEU A 1 174 ? 10.410 5.886 3.642 1.00 91.50 174 LEU A C 1
ATOM 1389 O O . LEU A 1 174 ? 11.169 6.650 3.044 1.00 91.50 174 LEU A O 1
ATOM 1393 N N . ASN A 1 175 ? 10.823 4.738 4.161 1.00 86.69 175 ASN A N 1
ATOM 1394 C CA . ASN A 1 175 ? 12.079 4.124 3.769 1.00 86.69 175 ASN A CA 1
ATOM 1395 C C . ASN A 1 175 ? 11.966 3.655 2.312 1.00 86.69 175 ASN A C 1
ATOM 1397 O O . ASN A 1 175 ? 10.868 3.598 1.734 1.00 86.69 175 ASN A O 1
ATOM 1401 N N . THR A 1 176 ? 13.113 3.348 1.712 1.00 71.38 176 THR A N 1
ATOM 1402 C CA . THR A 1 176 ? 13.189 2.705 0.398 1.00 71.38 176 THR A CA 1
ATOM 1403 C C . THR A 1 176 ? 12.413 1.382 0.398 1.00 71.38 176 THR A C 1
ATOM 1405 O O . THR A 1 176 ? 11.850 0.956 1.413 1.00 71.38 176 THR A O 1
ATOM 1408 N N . GLN A 1 177 ? 12.304 0.742 -0.768 1.00 71.94 177 GLN A N 1
ATOM 1409 C CA . GLN A 1 177 ? 11.717 -0.595 -0.845 1.00 71.94 177 GLN A CA 1
ATOM 1410 C C . GLN A 1 177 ? 12.364 -1.539 0.184 1.00 71.94 177 GLN A C 1
ATOM 1412 O O . GLN A 1 177 ? 13.466 -1.284 0.667 1.00 71.94 177 GLN A O 1
ATOM 1417 N N . SER A 1 178 ? 11.657 -2.615 0.547 1.00 80.06 178 SER A N 1
ATOM 1418 C CA . SER A 1 178 ? 12.194 -3.605 1.489 1.00 80.06 178 SER A CA 1
ATOM 1419 C C . SER A 1 178 ? 13.588 -4.034 1.032 1.00 80.06 178 SER A C 1
ATOM 1421 O O . SER A 1 178 ? 13.747 -4.411 -0.128 1.00 80.06 178 SER A O 1
ATOM 1423 N N . GLU A 1 179 ? 14.573 -3.959 1.928 1.00 85.25 179 GLU A N 1
ATOM 1424 C CA . GLU A 1 179 ? 15.976 -4.262 1.614 1.00 85.25 179 GLU A CA 1
ATOM 1425 C C . GLU A 1 179 ? 16.089 -5.651 0.978 1.00 85.25 179 GLU A C 1
ATOM 1427 O O . GLU A 1 179 ? 16.602 -5.784 -0.124 1.00 85.25 179 GLU A O 1
ATOM 1432 N N . GLY A 1 180 ? 15.451 -6.660 1.581 1.00 89.12 180 GLY A N 1
ATOM 1433 C CA . GLY A 1 180 ? 15.422 -8.015 1.028 1.00 89.12 180 GLY A CA 1
ATOM 1434 C C . GLY A 1 180 ? 14.744 -8.133 -0.343 1.00 89.12 180 GLY A C 1
ATOM 1435 O O . GLY A 1 180 ? 15.219 -8.896 -1.176 1.00 89.12 180 GLY A O 1
ATOM 1436 N N . TYR A 1 181 ? 13.669 -7.379 -0.612 1.00 90.00 181 TYR A N 1
ATOM 1437 C CA . TYR A 1 181 ? 13.068 -7.348 -1.957 1.00 90.00 181 TYR A CA 1
ATOM 1438 C C . TYR A 1 181 ? 14.018 -6.705 -2.972 1.00 90.00 181 TYR A C 1
ATOM 1440 O O . TYR A 1 181 ? 14.171 -7.217 -4.075 1.00 90.00 181 TYR A O 1
ATOM 1448 N N . SER A 1 182 ? 14.666 -5.607 -2.581 1.00 88.56 182 SER A N 1
ATOM 1449 C CA . SER A 1 182 ? 15.585 -4.854 -3.440 1.00 88.56 182 SER A CA 1
ATOM 1450 C C . SER A 1 182 ? 16.777 -5.724 -3.835 1.00 88.56 182 SER A C 1
ATOM 1452 O O . SER A 1 182 ? 17.035 -5.898 -5.021 1.00 88.56 182 SER A O 1
ATOM 1454 N N . GLU A 1 183 ? 17.421 -6.369 -2.860 1.00 92.50 183 GLU A N 1
ATOM 1455 C CA . GLU A 1 183 ? 18.530 -7.301 -3.102 1.00 92.50 183 GLU A CA 1
ATOM 1456 C C . GLU A 1 183 ? 18.102 -8.512 -3.939 1.00 92.50 183 GLU A C 1
ATOM 1458 O O . GLU A 1 183 ? 18.845 -8.970 -4.807 1.00 92.50 183 GLU A O 1
ATOM 1463 N N . TRP A 1 184 ? 16.888 -9.026 -3.718 1.00 94.56 184 TRP A N 1
ATOM 1464 C CA . TRP A 1 184 ? 16.353 -10.141 -4.498 1.00 94.56 184 TRP A CA 1
ATOM 1465 C C . TRP A 1 184 ? 16.150 -9.773 -5.970 1.00 94.56 184 TRP A C 1
ATOM 1467 O O . TRP A 1 184 ? 16.563 -10.540 -6.840 1.00 94.56 184 TRP A O 1
ATOM 1477 N N . ILE A 1 185 ? 15.569 -8.604 -6.261 1.00 93.44 185 ILE A N 1
ATOM 1478 C CA . ILE A 1 185 ? 15.390 -8.138 -7.640 1.00 93.44 185 ILE A CA 1
ATOM 1479 C C . ILE A 1 185 ? 16.734 -7.807 -8.292 1.00 93.44 185 ILE A C 1
ATOM 1481 O O . ILE A 1 185 ? 16.972 -8.279 -9.400 1.00 93.44 185 ILE A O 1
ATOM 1485 N N . ILE A 1 186 ? 17.642 -7.101 -7.609 1.00 93.00 186 ILE A N 1
ATOM 1486 C CA . ILE A 1 186 ? 18.993 -6.809 -8.127 1.00 93.00 186 ILE A CA 1
ATOM 1487 C C . ILE A 1 186 ? 19.724 -8.111 -8.480 1.00 93.00 186 ILE A C 1
ATOM 1489 O O . ILE A 1 186 ? 20.292 -8.242 -9.561 1.00 93.00 186 ILE A O 1
ATOM 1493 N N . SER A 1 187 ? 19.637 -9.127 -7.619 1.00 96.31 187 SER A N 1
ATOM 1494 C CA . SER A 1 187 ? 20.265 -10.432 -7.864 1.00 96.31 187 SER A CA 1
ATOM 1495 C C . SER A 1 187 ? 19.685 -11.178 -9.071 1.00 96.31 187 SER A C 1
ATOM 1497 O O . SER A 1 187 ? 20.356 -12.036 -9.643 1.00 96.31 187 SER A O 1
ATOM 1499 N N . LYS A 1 188 ? 18.427 -10.910 -9.437 1.00 96.81 188 LYS A N 1
ATOM 1500 C CA . LYS A 1 188 ? 17.733 -11.578 -10.548 1.00 96.81 188 LYS A CA 1
ATOM 1501 C C . LYS A 1 188 ? 17.832 -10.810 -11.862 1.00 96.81 188 LYS A C 1
ATOM 1503 O O . LYS A 1 188 ? 17.952 -11.439 -12.907 1.00 96.81 188 LYS A O 1
ATOM 1508 N N . CYS A 1 189 ? 17.780 -9.485 -11.794 1.00 96.06 189 CYS A N 1
ATOM 1509 C CA . CYS A 1 189 ? 17.601 -8.601 -12.942 1.00 96.06 189 CYS A CA 1
ATOM 1510 C C . CYS A 1 189 ? 18.778 -7.649 -13.183 1.00 96.06 189 CYS A C 1
ATOM 1512 O O . CYS A 1 189 ? 18.792 -6.951 -14.196 1.00 96.06 189 CYS A O 1
ATOM 1514 N N . GLY A 1 190 ? 19.767 -7.623 -12.286 1.00 93.69 190 GLY A N 1
ATOM 1515 C CA . GLY A 1 190 ? 20.803 -6.596 -12.266 1.00 93.69 190 GLY A CA 1
ATOM 1516 C C . GLY A 1 190 ? 20.262 -5.243 -11.801 1.00 93.69 190 GLY A C 1
ATOM 1517 O O . GLY A 1 190 ? 19.135 -5.132 -11.321 1.00 93.69 190 GLY A O 1
ATOM 1518 N N . ASP A 1 191 ? 21.078 -4.203 -11.949 1.00 88.94 191 ASP A N 1
ATOM 1519 C CA . ASP A 1 191 ? 20.695 -2.844 -11.568 1.00 88.94 191 ASP A CA 1
ATOM 1520 C C . ASP A 1 191 ? 19.860 -2.151 -12.655 1.00 88.94 191 ASP A C 1
ATOM 1522 O O . ASP A 1 191 ? 20.215 -2.156 -13.841 1.00 88.94 191 ASP A O 1
ATOM 1526 N N . ASP A 1 192 ? 18.815 -1.440 -12.228 1.00 88.25 192 ASP A N 1
ATOM 1527 C CA . ASP A 1 192 ? 18.069 -0.502 -13.073 1.00 88.25 192 ASP A CA 1
ATOM 1528 C C . ASP A 1 192 ? 18.928 0.738 -13.437 1.00 88.25 192 ASP A C 1
ATOM 1530 O O . ASP A 1 192 ? 20.151 0.808 -13.238 1.00 88.25 192 ASP A O 1
ATOM 1534 N N . LEU A 1 193 ? 18.300 1.751 -14.025 1.00 90.25 193 LEU A N 1
ATOM 1535 C CA . LEU A 1 193 ? 18.865 3.074 -14.212 1.00 90.25 193 LEU A CA 1
ATOM 1536 C C . LEU A 1 193 ? 19.295 3.685 -12.874 1.00 90.25 193 LEU A C 1
ATOM 1538 O O . LEU A 1 193 ? 18.525 3.776 -11.919 1.00 90.25 193 LEU A O 1
ATOM 1542 N N . ASN A 1 194 ? 20.517 4.211 -12.833 1.00 90.88 194 ASN A N 1
ATOM 1543 C CA . ASN A 1 194 ? 20.936 5.040 -11.706 1.00 90.88 194 ASN A CA 1
ATOM 1544 C C . ASN A 1 194 ? 20.155 6.380 -11.685 1.00 90.88 194 ASN A C 1
ATOM 1546 O O . ASN A 1 194 ? 19.539 6.756 -12.689 1.00 90.88 194 ASN A O 1
ATOM 1550 N N . PRO A 1 195 ? 20.193 7.160 -10.586 1.00 88.19 195 PRO A N 1
ATOM 1551 C CA . PRO A 1 195 ? 19.398 8.387 -10.473 1.00 88.19 195 PRO A CA 1
ATOM 1552 C C . PRO A 1 195 ? 19.613 9.399 -11.608 1.00 88.19 195 PRO A C 1
ATOM 1554 O O . PRO A 1 195 ? 18.660 10.046 -12.045 1.00 88.19 195 PRO A O 1
ATOM 1557 N N . LYS A 1 196 ? 20.848 9.521 -12.117 1.00 91.50 196 LYS A N 1
ATOM 1558 C CA . LYS A 1 196 ? 21.161 10.399 -13.251 1.00 91.50 196 LYS A CA 1
ATOM 1559 C C . LYS A 1 196 ? 20.537 9.867 -14.541 1.00 91.50 196 LYS A C 1
ATOM 1561 O O . LYS A 1 196 ? 19.879 10.621 -15.244 1.00 91.50 196 LYS A O 1
ATOM 1566 N N . GLN A 1 197 ? 20.701 8.580 -14.827 1.00 92.62 197 GLN A N 1
ATOM 1567 C CA . GLN A 1 197 ? 20.122 7.920 -15.998 1.00 92.62 197 GLN A CA 1
ATOM 1568 C C . GLN A 1 197 ? 18.591 8.012 -16.007 1.00 92.62 197 GLN A C 1
ATOM 1570 O O . GLN A 1 197 ? 18.001 8.361 -17.025 1.00 92.62 197 GLN A O 1
ATOM 1575 N N . HIS A 1 198 ? 17.946 7.781 -14.862 1.00 89.00 198 HIS A N 1
ATOM 1576 C CA . HIS A 1 198 ? 16.500 7.940 -14.734 1.00 89.00 198 HIS A CA 1
ATOM 1577 C C . HIS A 1 198 ? 16.074 9.398 -14.971 1.00 89.00 198 HIS A C 1
ATOM 1579 O O . HIS A 1 198 ? 15.088 9.660 -15.659 1.00 89.00 198 HIS A O 1
ATOM 1585 N N . HIS A 1 199 ? 16.815 10.374 -14.433 1.00 88.25 199 HIS A N 1
ATOM 1586 C CA . HIS A 1 199 ? 16.551 11.790 -14.696 1.00 88.25 199 HIS A CA 1
ATOM 1587 C C . HIS A 1 199 ? 16.686 12.139 -16.185 1.00 88.25 199 HIS A C 1
ATOM 1589 O O . HIS A 1 199 ? 15.788 12.783 -16.732 1.00 88.25 199 HIS A O 1
ATOM 1595 N N . ASP A 1 200 ? 17.750 11.669 -16.837 1.00 89.69 200 ASP A N 1
ATOM 1596 C CA . ASP A 1 200 ? 18.006 11.888 -18.260 1.00 89.69 200 ASP A CA 1
ATOM 1597 C C . ASP A 1 200 ? 16.875 11.282 -19.118 1.00 89.69 200 ASP A C 1
ATOM 1599 O O . ASP A 1 200 ? 16.317 11.971 -19.975 1.00 89.69 200 ASP A O 1
ATOM 1603 N N . LEU A 1 201 ? 16.454 10.039 -18.837 1.00 88.38 201 LEU A N 1
ATOM 1604 C CA . LEU A 1 201 ? 15.343 9.381 -19.540 1.00 88.38 201 LEU A CA 1
ATOM 1605 C C . LEU A 1 201 ? 14.005 10.120 -19.340 1.00 88.38 201 LEU A C 1
ATOM 1607 O O . LEU A 1 201 ? 13.244 10.328 -20.285 1.00 88.38 201 LEU A O 1
ATOM 1611 N N . MET A 1 202 ? 13.711 10.584 -18.122 1.00 85.88 202 MET A N 1
ATOM 1612 C CA . MET A 1 202 ? 12.487 11.352 -17.856 1.00 85.88 202 MET A CA 1
ATOM 1613 C C . MET A 1 202 ? 12.492 12.734 -18.522 1.00 85.88 202 MET A C 1
ATOM 1615 O O . MET A 1 202 ? 11.430 13.240 -18.896 1.00 85.88 202 MET A O 1
ATOM 1619 N N . ALA A 1 203 ? 13.658 13.372 -18.654 1.00 85.19 203 ALA A N 1
ATOM 1620 C CA . ALA A 1 203 ? 13.799 14.623 -19.393 1.00 85.19 203 ALA A CA 1
ATOM 1621 C C . ALA A 1 203 ? 13.542 14.408 -20.893 1.00 85.19 203 ALA A C 1
ATOM 1623 O O . ALA A 1 203 ? 12.831 15.205 -21.508 1.00 85.19 203 ALA A O 1
ATOM 1624 N N . PHE A 1 204 ? 14.026 13.291 -21.445 1.00 84.56 204 PHE A N 1
ATOM 1625 C CA . PHE A 1 204 ? 13.762 12.874 -22.821 1.00 84.56 204 PHE A CA 1
ATOM 1626 C C . PHE A 1 204 ? 12.269 12.683 -23.112 1.00 84.56 204 PHE A C 1
ATOM 1628 O O . PHE A 1 204 ? 11.751 13.283 -24.051 1.00 84.56 204 PHE A O 1
ATOM 1635 N N . TYR A 1 205 ? 11.525 11.932 -22.290 1.00 83.62 205 TYR A N 1
ATOM 1636 C CA . TYR A 1 205 ? 10.094 11.715 -22.559 1.00 83.62 205 TYR A CA 1
ATOM 1637 C C . TYR A 1 205 ? 9.257 12.999 -22.532 1.00 83.62 205 TYR A C 1
ATOM 1639 O O . TYR A 1 205 ? 8.219 13.071 -23.193 1.00 83.62 205 TYR A O 1
ATOM 1647 N N . LYS A 1 206 ? 9.705 14.024 -21.796 1.00 82.81 206 LYS A N 1
ATOM 1648 C CA . LYS A 1 206 ? 9.073 15.351 -21.797 1.00 82.81 206 LYS A CA 1
ATOM 1649 C C . LYS A 1 206 ? 9.396 16.170 -23.045 1.00 82.81 206 LYS A C 1
ATOM 1651 O O . LYS A 1 206 ? 8.628 17.068 -23.374 1.00 82.81 206 LYS A O 1
ATOM 1656 N N . ASN A 1 207 ? 10.514 15.890 -23.712 1.00 78.69 207 ASN A N 1
ATOM 1657 C CA . ASN A 1 207 ? 10.978 16.619 -24.884 1.00 78.69 207 ASN A CA 1
ATOM 1658 C C . ASN A 1 207 ? 11.508 15.645 -25.950 1.00 78.69 207 ASN A C 1
ATOM 1660 O O . ASN A 1 207 ? 12.706 15.384 -26.048 1.00 78.69 207 ASN A O 1
ATOM 1664 N N . ARG A 1 208 ? 10.588 15.112 -26.763 1.00 71.12 208 ARG A N 1
ATOM 1665 C CA . ARG A 1 208 ? 10.851 14.061 -27.764 1.00 71.12 208 ARG A CA 1
ATOM 1666 C C . ARG A 1 208 ? 11.736 14.496 -28.945 1.00 71.12 208 ARG A C 1
ATOM 1668 O O . ARG A 1 208 ? 11.962 13.693 -29.841 1.00 71.12 208 ARG A O 1
ATOM 1675 N N . SER A 1 209 ? 12.263 15.723 -28.960 1.00 70.94 209 SER A N 1
ATOM 1676 C CA . SER A 1 209 ? 13.157 16.215 -30.022 1.00 70.94 209 SER A CA 1
ATOM 1677 C C . SER A 1 209 ? 14.515 15.503 -30.085 1.00 70.94 209 SER A C 1
ATOM 1679 O O . SER A 1 209 ? 15.267 15.706 -31.031 1.00 70.94 209 SER A O 1
ATOM 1681 N N . LEU A 1 210 ? 14.830 14.668 -29.092 1.00 63.66 210 LEU A N 1
ATOM 1682 C CA . LEU A 1 210 ? 16.080 13.913 -28.978 1.00 63.66 210 LEU A CA 1
ATOM 1683 C C . LEU A 1 210 ? 15.953 12.453 -29.466 1.00 63.66 210 LEU A C 1
ATOM 1685 O O . LEU A 1 210 ? 16.852 11.647 -29.213 1.00 63.66 210 LEU A O 1
ATOM 1689 N N . GLN A 1 211 ? 14.823 12.086 -30.091 1.00 61.12 211 GLN A N 1
ATOM 1690 C CA . GLN A 1 211 ? 14.585 10.744 -30.647 1.00 61.12 211 GLN A CA 1
ATOM 1691 C C . GLN A 1 211 ? 15.709 10.361 -31.629 1.00 61.12 211 GLN A C 1
ATOM 1693 O O . GLN A 1 211 ? 16.039 11.141 -32.518 1.00 61.12 211 GLN A O 1
ATOM 1698 N N . GLY A 1 212 ? 16.304 9.174 -31.449 1.00 66.69 212 GLY A N 1
ATOM 1699 C CA . GLY A 1 212 ? 17.413 8.661 -32.272 1.00 66.69 212 GLY A CA 1
ATOM 1700 C C . GLY A 1 212 ? 18.826 8.885 -31.710 1.00 66.69 212 GLY A C 1
ATOM 1701 O O . GLY A 1 212 ? 19.809 8.540 -32.361 1.00 66.69 212 GLY A O 1
ATOM 1702 N N . ASN A 1 213 ? 18.973 9.467 -30.513 1.00 80.00 213 ASN A N 1
ATOM 1703 C CA . ASN A 1 213 ? 20.262 9.476 -29.814 1.00 80.00 213 ASN A CA 1
ATOM 1704 C C . ASN A 1 213 ? 20.489 8.113 -29.137 1.00 80.00 213 ASN A C 1
ATOM 1706 O O . ASN A 1 213 ? 19.719 7.725 -28.254 1.00 80.00 213 ASN A O 1
ATOM 1710 N N . SER A 1 214 ? 21.575 7.430 -29.511 1.00 87.06 214 SER A N 1
ATOM 1711 C CA . SER A 1 214 ? 21.950 6.098 -29.014 1.00 87.06 214 SER A CA 1
ATOM 1712 C C . SER A 1 214 ? 22.028 6.002 -27.486 1.00 87.06 214 SER A C 1
ATOM 1714 O O . SER A 1 214 ? 21.791 4.936 -26.922 1.00 87.06 214 SER A O 1
ATOM 1716 N N . TYR A 1 215 ? 22.292 7.112 -26.788 1.00 90.38 215 TYR A N 1
ATOM 1717 C CA . TYR A 1 215 ? 22.213 7.159 -25.330 1.00 90.38 215 TYR A CA 1
ATOM 1718 C C . TYR A 1 215 ? 20.784 6.937 -24.818 1.00 90.38 215 TYR A C 1
ATOM 1720 O O . TYR A 1 215 ? 20.588 6.147 -23.900 1.00 90.38 215 TYR A O 1
ATOM 1728 N N . PHE A 1 216 ? 19.776 7.595 -25.401 1.00 88.44 216 PHE A N 1
ATOM 1729 C CA . PHE A 1 216 ? 18.386 7.428 -24.961 1.00 88.44 216 PHE A CA 1
ATOM 1730 C C . PHE A 1 216 ? 17.814 6.076 -25.371 1.00 88.44 216 PHE A C 1
ATOM 1732 O O . PHE A 1 216 ? 17.076 5.495 -24.585 1.00 88.44 216 PHE A O 1
ATOM 1739 N N . GLU A 1 217 ? 18.207 5.542 -26.528 1.00 88.75 217 GLU A N 1
ATOM 1740 C CA . GLU A 1 217 ? 17.876 4.164 -26.918 1.00 88.75 217 GLU A CA 1
ATOM 1741 C C . GLU A 1 217 ? 18.458 3.152 -25.924 1.00 88.75 217 GLU A C 1
ATOM 1743 O O . GLU A 1 217 ? 17.763 2.234 -25.494 1.00 88.75 217 GLU A O 1
ATOM 1748 N N . TYR A 1 218 ? 19.702 3.359 -25.480 1.00 92.12 218 TYR A N 1
ATOM 1749 C CA . TYR A 1 218 ? 20.305 2.552 -24.421 1.00 92.12 218 TYR A CA 1
ATOM 1750 C C . TYR A 1 218 ? 19.530 2.654 -23.097 1.00 92.12 218 TYR A C 1
ATOM 1752 O O . TYR A 1 218 ? 19.262 1.627 -22.473 1.00 92.12 218 TYR A O 1
ATOM 1760 N N . LEU A 1 219 ? 19.152 3.862 -22.659 1.00 92.62 219 LEU A N 1
ATOM 1761 C CA . LEU A 1 219 ? 18.401 4.053 -21.411 1.00 92.62 219 LEU A CA 1
ATOM 1762 C C . LEU A 1 219 ? 17.003 3.426 -21.464 1.00 92.62 219 LEU A C 1
ATOM 1764 O O . LEU A 1 219 ? 16.604 2.752 -20.515 1.00 92.62 219 LEU A O 1
ATOM 1768 N N . ASP A 1 220 ? 16.280 3.642 -22.562 1.00 89.62 220 ASP A N 1
ATOM 1769 C CA . ASP A 1 220 ? 14.949 3.085 -22.812 1.00 89.62 220 ASP A CA 1
ATOM 1770 C C . ASP A 1 220 ? 15.002 1.551 -22.858 1.00 89.62 220 ASP A C 1
ATOM 1772 O O . ASP A 1 220 ? 14.258 0.883 -22.137 1.00 89.62 220 ASP A O 1
ATOM 1776 N N . SER A 1 221 ? 15.970 0.988 -23.592 1.00 92.25 221 SER A N 1
ATOM 1777 C CA . SER A 1 221 ? 16.202 -0.458 -23.649 1.00 92.25 221 SER A CA 1
ATOM 1778 C C . SER A 1 221 ? 16.564 -1.032 -22.282 1.00 92.25 221 SER A C 1
ATOM 1780 O O . SER A 1 221 ? 16.015 -2.062 -21.894 1.00 92.25 221 SER A O 1
ATOM 1782 N N . LYS A 1 222 ? 17.472 -0.394 -21.531 1.00 93.62 222 LYS A N 1
ATOM 1783 C CA . LYS A 1 222 ? 17.877 -0.871 -20.202 1.00 93.62 222 LYS A CA 1
ATOM 1784 C C . LYS A 1 222 ? 16.696 -0.860 -19.226 1.00 93.62 222 LYS A C 1
ATOM 1786 O O . LYS A 1 222 ? 16.468 -1.858 -18.548 1.00 93.62 222 LYS A O 1
ATOM 1791 N N . SER A 1 223 ? 15.926 0.230 -19.184 1.00 91.38 223 SER A N 1
ATOM 1792 C CA . SER A 1 223 ? 14.748 0.341 -18.314 1.00 91.38 223 SER A CA 1
ATOM 1793 C C . SER A 1 223 ? 13.660 -0.670 -18.693 1.00 91.38 223 SER A C 1
ATOM 1795 O O . SER A 1 223 ? 13.088 -1.322 -17.821 1.00 91.38 223 SER A O 1
ATOM 1797 N N . THR A 1 224 ? 13.428 -0.873 -19.993 1.00 91.81 224 THR A N 1
ATOM 1798 C CA . THR A 1 224 ? 12.464 -1.855 -20.510 1.00 91.81 224 THR A CA 1
ATOM 1799 C C . THR A 1 224 ? 12.873 -3.287 -20.162 1.00 91.81 224 THR A C 1
ATOM 1801 O O . THR A 1 224 ? 12.052 -4.061 -19.672 1.00 91.81 224 THR A O 1
ATOM 1804 N N . GLN A 1 225 ? 14.148 -3.643 -20.350 1.00 94.69 225 GLN A N 1
ATOM 1805 C CA . GLN A 1 225 ? 14.676 -4.961 -19.980 1.00 94.69 225 GLN A CA 1
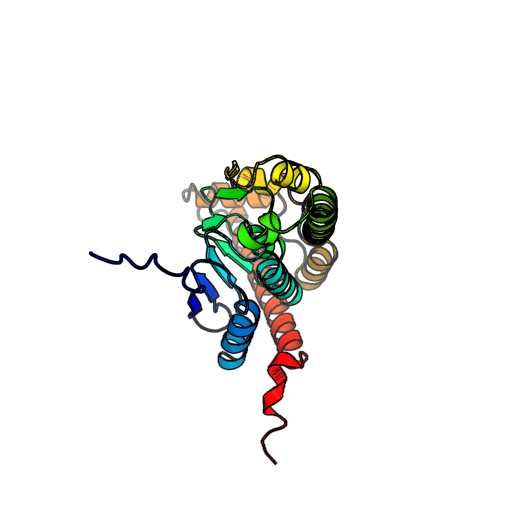ATOM 1806 C C . GLN A 1 225 ? 14.545 -5.223 -18.476 1.00 94.69 225 GLN A C 1
ATOM 1808 O O . GLN A 1 225 ? 14.073 -6.291 -18.084 1.00 94.69 225 GLN A O 1
ATOM 1813 N N . TYR A 1 226 ? 14.898 -4.241 -17.641 1.00 93.56 226 TYR A N 1
ATOM 1814 C CA . TYR A 1 226 ? 14.738 -4.349 -16.192 1.00 93.56 226 TYR A CA 1
ATOM 1815 C C . TYR A 1 226 ? 13.265 -4.537 -15.800 1.00 93.56 226 TYR A C 1
ATOM 1817 O O . TYR A 1 226 ? 12.948 -5.450 -15.040 1.00 93.56 226 TYR A O 1
ATOM 1825 N N . PHE A 1 227 ? 12.351 -3.739 -16.366 1.00 91.62 227 PHE A N 1
ATOM 1826 C CA . PHE A 1 227 ? 10.912 -3.862 -16.113 1.00 91.62 227 PHE A CA 1
ATOM 1827 C C . PHE A 1 227 ? 10.370 -5.249 -16.480 1.00 91.62 227 PHE A C 1
ATOM 1829 O O . PHE A 1 227 ? 9.634 -5.844 -15.692 1.00 91.62 227 PHE A O 1
ATOM 1836 N N . HIS A 1 228 ? 10.739 -5.782 -17.649 1.00 93.94 228 HIS A N 1
ATOM 1837 C CA . HIS A 1 228 ? 10.312 -7.119 -18.066 1.00 93.94 228 HIS A CA 1
ATOM 1838 C C . HIS A 1 228 ? 10.840 -8.210 -17.133 1.00 93.94 228 HIS A C 1
ATOM 1840 O O . HIS A 1 228 ? 10.066 -9.081 -16.736 1.00 93.94 228 HIS A O 1
ATOM 1846 N N . CYS A 1 229 ? 12.113 -8.131 -16.732 1.00 95.75 229 CYS A N 1
ATOM 1847 C CA . CYS A 1 229 ? 12.679 -9.076 -15.774 1.00 95.75 229 CYS A CA 1
ATOM 1848 C C . CYS A 1 229 ? 11.978 -8.997 -14.411 1.00 95.75 229 CYS A C 1
ATOM 1850 O O . CYS A 1 229 ? 11.567 -10.024 -13.871 1.00 95.75 229 CYS A O 1
ATOM 1852 N N . GLU A 1 230 ? 11.787 -7.791 -13.861 1.00 93.31 230 GLU A N 1
ATOM 1853 C CA . GLU A 1 230 ? 11.108 -7.612 -12.574 1.00 93.31 230 GLU A CA 1
ATOM 1854 C C . GLU A 1 230 ? 9.676 -8.161 -12.639 1.00 93.31 230 GLU A C 1
ATOM 1856 O O . GLU A 1 230 ? 9.241 -8.868 -11.728 1.00 93.31 230 GLU A O 1
ATOM 1861 N N . LEU A 1 231 ? 8.948 -7.879 -13.726 1.00 93.06 231 LEU A N 1
ATOM 1862 C CA . LEU A 1 231 ? 7.604 -8.403 -13.950 1.00 93.06 231 LEU A CA 1
ATOM 1863 C C . LEU A 1 231 ? 7.594 -9.935 -13.929 1.00 93.06 231 LEU A C 1
ATOM 1865 O O . LEU A 1 231 ? 6.797 -10.516 -13.192 1.00 93.06 231 LEU A O 1
ATOM 1869 N N . GLU A 1 232 ? 8.468 -10.579 -14.701 1.00 95.31 232 GLU A N 1
ATOM 1870 C CA . GLU A 1 232 ? 8.564 -12.039 -14.781 1.00 95.31 232 GLU A CA 1
ATOM 1871 C C . GLU A 1 232 ? 8.884 -12.656 -13.414 1.00 95.31 232 GLU A C 1
ATOM 1873 O O . GLU A 1 232 ? 8.154 -13.523 -12.929 1.00 95.31 232 GLU A O 1
ATOM 1878 N N . VAL A 1 233 ? 9.918 -12.149 -12.741 1.00 95.56 233 VAL A N 1
ATOM 1879 C CA . VAL A 1 233 ? 10.372 -12.638 -11.433 1.00 95.56 233 VAL A CA 1
ATOM 1880 C C . VAL A 1 233 ? 9.281 -12.489 -10.369 1.00 95.56 233 VAL A C 1
ATOM 1882 O O . VAL A 1 233 ? 9.009 -13.431 -9.619 1.00 95.56 233 VAL A O 1
ATOM 1885 N N . VAL A 1 234 ? 8.597 -11.341 -10.329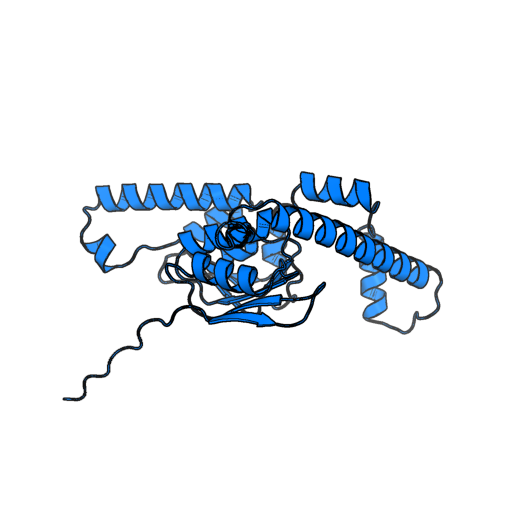 1.00 94.50 234 VAL A N 1
ATOM 1886 C CA . VAL A 1 234 ? 7.472 -11.116 -9.413 1.00 94.50 234 VAL A CA 1
ATOM 1887 C C . VAL A 1 234 ? 6.292 -12.026 -9.751 1.00 94.50 234 VAL A C 1
ATOM 1889 O O . VAL A 1 234 ? 5.694 -12.586 -8.833 1.00 94.50 234 VAL A O 1
ATOM 1892 N N . ARG A 1 235 ? 5.945 -12.206 -11.036 1.00 95.06 235 ARG A N 1
ATOM 1893 C CA . ARG A 1 235 ? 4.862 -13.119 -11.450 1.00 95.06 235 ARG A CA 1
ATOM 1894 C C . ARG A 1 235 ? 5.150 -14.549 -11.013 1.00 95.06 235 ARG A C 1
ATOM 1896 O O . ARG A 1 235 ? 4.293 -15.176 -10.394 1.00 95.06 235 ARG A O 1
ATOM 1903 N N . MET A 1 236 ? 6.353 -15.051 -11.282 1.00 96.19 236 MET A N 1
ATOM 1904 C CA . MET A 1 236 ? 6.752 -16.402 -10.884 1.00 96.19 236 MET A CA 1
ATOM 1905 C C . MET A 1 236 ? 6.626 -16.601 -9.371 1.00 96.19 236 MET A C 1
ATOM 1907 O O . MET A 1 236 ? 6.084 -17.613 -8.920 1.00 96.19 236 MET A O 1
ATOM 1911 N N . GLU A 1 237 ? 7.070 -15.622 -8.580 1.00 96.75 237 GLU A N 1
ATOM 1912 C CA . GLU A 1 237 ? 6.966 -15.691 -7.124 1.00 96.75 237 GLU A CA 1
ATOM 1913 C C . GLU A 1 237 ? 5.514 -15.623 -6.640 1.00 96.75 237 GLU A C 1
ATOM 1915 O O . GLU A 1 237 ? 5.123 -16.377 -5.751 1.00 96.75 237 GLU A O 1
ATOM 1920 N N . GLN A 1 238 ? 4.674 -14.786 -7.248 1.00 96.19 238 GLN A N 1
ATOM 1921 C CA . GLN A 1 238 ? 3.251 -14.731 -6.920 1.00 96.19 238 GLN A CA 1
ATOM 1922 C C . GLN A 1 238 ? 2.524 -16.046 -7.207 1.00 96.19 238 GLN A C 1
ATOM 1924 O O . GLN A 1 238 ? 1.775 -16.513 -6.348 1.00 96.19 238 GLN A O 1
ATOM 1929 N N . VAL A 1 239 ? 2.780 -16.673 -8.359 1.00 95.69 239 VAL A N 1
ATOM 1930 C CA . VAL A 1 239 ? 2.224 -17.992 -8.702 1.00 95.69 239 VAL A CA 1
ATOM 1931 C C . VAL A 1 239 ? 2.692 -19.040 -7.693 1.00 95.69 239 VAL A C 1
ATOM 1933 O O . VAL A 1 239 ? 1.884 -19.809 -7.164 1.00 95.69 239 VAL A O 1
ATOM 1936 N N . ARG A 1 240 ? 3.987 -19.037 -7.347 1.00 96.94 240 ARG A N 1
ATOM 1937 C CA . ARG A 1 240 ? 4.539 -19.923 -6.313 1.00 96.94 240 ARG A CA 1
ATOM 1938 C C . ARG A 1 240 ? 3.839 -19.712 -4.969 1.00 96.94 240 ARG A C 1
ATOM 1940 O O . ARG A 1 240 ? 3.503 -20.687 -4.297 1.00 96.94 240 ARG A O 1
ATOM 1947 N N . LEU A 1 241 ? 3.618 -18.466 -4.558 1.00 96.25 241 LEU A N 1
ATOM 1948 C CA . LEU A 1 241 ? 2.939 -18.130 -3.306 1.00 96.25 241 LEU A CA 1
ATOM 1949 C C . LEU A 1 241 ? 1.456 -18.501 -3.326 1.00 96.25 241 LEU A C 1
ATOM 1951 O O . LEU A 1 241 ? 0.943 -18.930 -2.296 1.00 96.25 241 LEU A O 1
ATOM 1955 N N . PHE A 1 242 ? 0.768 -18.336 -4.456 1.00 95.50 242 PHE A N 1
ATOM 1956 C CA . PHE A 1 242 ? -0.634 -18.719 -4.619 1.00 95.50 242 PHE A CA 1
ATOM 1957 C C . PHE A 1 242 ? -0.807 -20.227 -4.433 1.00 95.50 242 PHE A C 1
ATOM 1959 O O . PHE A 1 242 ? -1.550 -20.652 -3.551 1.00 95.50 242 PHE A O 1
ATOM 1966 N N . ASN A 1 243 ? -0.030 -21.021 -5.176 1.00 94.94 243 ASN A N 1
ATOM 1967 C CA . ASN A 1 243 ? -0.101 -22.485 -5.159 1.00 94.94 243 ASN A CA 1
ATOM 1968 C C . ASN A 1 243 ? 0.292 -23.100 -3.808 1.00 94.94 243 ASN A C 1
ATOM 1970 O O . ASN A 1 243 ? -0.141 -24.199 -3.476 1.00 94.94 243 ASN A O 1
ATOM 1974 N N . ASN A 1 244 ? 1.112 -22.409 -3.013 1.00 95.38 244 ASN A N 1
ATOM 1975 C CA . ASN A 1 244 ? 1.556 -22.892 -1.704 1.00 95.38 244 ASN A CA 1
ATOM 1976 C C . ASN A 1 244 ? 0.735 -22.335 -0.532 1.00 95.38 244 ASN A C 1
ATOM 1978 O O . ASN A 1 244 ? 1.017 -22.664 0.622 1.00 95.38 244 ASN A O 1
ATOM 1982 N N . ASP A 1 245 ? -0.261 -21.481 -0.780 1.00 95.31 245 ASP A N 1
ATOM 1983 C CA . ASP A 1 245 ? -1.084 -20.935 0.291 1.00 95.31 245 ASP A CA 1
ATOM 1984 C C . ASP A 1 245 ? -2.366 -21.745 0.486 1.00 95.31 245 ASP A C 1
ATOM 1986 O O . ASP A 1 245 ? -3.253 -21.785 -0.367 1.00 95.31 245 ASP A O 1
ATOM 1990 N N . ALA A 1 246 ? -2.504 -22.336 1.673 1.00 93.19 246 ALA A N 1
ATOM 1991 C CA . ALA A 1 246 ? -3.653 -23.157 2.039 1.00 93.19 246 ALA A CA 1
ATOM 1992 C C . ALA A 1 246 ? -5.011 -22.450 1.857 1.00 93.19 246 ALA A C 1
ATOM 1994 O O . ALA A 1 246 ? -6.019 -23.123 1.657 1.00 93.19 246 ALA A O 1
ATOM 1995 N N . ARG A 1 247 ? -5.061 -21.108 1.881 1.00 91.69 247 ARG A N 1
ATOM 1996 C CA . ARG A 1 247 ? -6.302 -20.345 1.650 1.00 91.69 247 ARG A CA 1
ATOM 1997 C C . ARG A 1 247 ? -6.846 -20.497 0.228 1.00 91.69 247 ARG A C 1
ATOM 1999 O O . ARG A 1 247 ? -8.045 -20.313 0.039 1.00 91.69 247 ARG A O 1
ATOM 2006 N N . PHE A 1 248 ? -5.995 -20.822 -0.745 1.00 92.00 248 PHE A N 1
ATOM 2007 C CA . PHE A 1 248 ? -6.371 -20.973 -2.156 1.00 92.00 248 PHE A CA 1
ATOM 2008 C C . PHE A 1 248 ? -6.478 -22.442 -2.600 1.00 92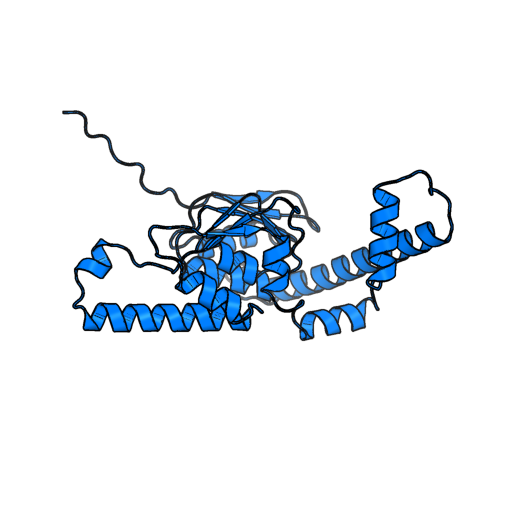.00 248 PHE A C 1
ATOM 2010 O O . PHE A 1 248 ? -7.088 -22.741 -3.624 1.00 92.00 248 PHE A O 1
ATOM 2017 N N . ASN A 1 249 ? -5.994 -23.380 -1.780 1.00 79.38 249 ASN A N 1
ATOM 2018 C CA . ASN A 1 249 ? -5.939 -24.811 -2.105 1.00 79.38 249 ASN A CA 1
ATOM 2019 C C . ASN A 1 249 ? -7.163 -25.628 -1.638 1.00 79.38 249 ASN A C 1
ATOM 2021 O O . ASN A 1 249 ? -7.205 -26.844 -1.811 1.00 79.38 249 ASN A O 1
ATOM 2025 N N . VAL A 1 250 ? -8.193 -24.987 -1.070 1.00 61.47 250 VAL A N 1
ATOM 2026 C CA . VAL A 1 250 ? -9.339 -25.673 -0.425 1.00 61.47 250 VAL A CA 1
ATOM 2027 C C . VAL A 1 250 ? -10.205 -26.485 -1.408 1.00 61.47 250 VAL A C 1
ATOM 2029 O O . VAL A 1 250 ? -11.014 -27.307 -0.993 1.00 61.47 250 VAL A O 1
ATOM 2032 N N . GLN A 1 251 ? -10.010 -26.340 -2.720 1.00 52.31 251 GLN A N 1
ATOM 2033 C CA . GLN A 1 251 ? -10.732 -27.143 -3.712 1.00 52.31 251 GLN A CA 1
ATOM 2034 C C . GLN A 1 251 ? -10.125 -28.520 -4.024 1.00 52.31 251 GLN A C 1
ATOM 2036 O O . GLN A 1 251 ? -10.731 -29.264 -4.786 1.00 52.31 251 GLN A O 1
ATOM 2041 N N . GLN A 1 252 ? -9.003 -28.912 -3.414 1.00 46.41 252 GLN A N 1
ATOM 2042 C CA . GLN A 1 252 ? -8.503 -30.294 -3.522 1.00 46.41 252 GLN A CA 1
ATOM 2043 C C . GLN A 1 252 ? -9.105 -31.265 -2.488 1.00 46.41 252 GLN A C 1
ATOM 2045 O O . GLN A 1 252 ? -8.833 -32.457 -2.552 1.00 46.41 252 GLN A O 1
ATOM 2050 N N . LEU A 1 253 ? -9.946 -30.795 -1.557 1.00 44.47 253 LEU A N 1
ATOM 2051 C CA . LEU A 1 253 ? -10.525 -31.621 -0.480 1.00 44.47 253 LEU A CA 1
ATOM 2052 C C . LEU A 1 253 ? -12.034 -31.897 -0.632 1.00 44.47 253 LEU A C 1
ATOM 2054 O O . LEU A 1 253 ? -12.655 -32.403 0.296 1.00 44.47 253 LEU A O 1
ATOM 2058 N N . GLY A 1 254 ? -12.631 -31.562 -1.782 1.00 42.00 254 GLY A N 1
ATOM 2059 C CA . GLY A 1 254 ? -14.072 -31.722 -2.043 1.00 42.00 254 GLY A CA 1
ATOM 2060 C C . GLY A 1 254 ? -14.419 -32.520 -3.302 1.00 42.00 254 GLY A C 1
ATOM 2061 O O . GLY A 1 254 ? -15.556 -32.454 -3.758 1.00 42.00 254 GLY A O 1
ATOM 2062 N N . ALA A 1 255 ? -13.452 -33.232 -3.879 1.00 41.97 255 ALA A N 1
ATOM 2063 C CA . ALA A 1 255 ? -13.659 -34.153 -4.991 1.00 41.97 255 ALA A CA 1
ATOM 2064 C C . ALA A 1 255 ? -13.059 -35.514 -4.619 1.00 41.97 255 ALA A C 1
ATOM 2066 O O . ALA A 1 255 ? -11.952 -35.830 -5.036 1.00 41.97 255 ALA A O 1
ATOM 2067 N N . ASN A 1 256 ? -13.765 -36.243 -3.755 1.00 36.00 256 ASN A N 1
ATOM 2068 C CA . ASN A 1 256 ? -13.722 -37.697 -3.582 1.00 36.00 256 ASN A CA 1
ATOM 2069 C C . ASN A 1 256 ? -15.045 -38.125 -2.949 1.00 36.00 256 ASN A C 1
ATOM 2071 O O . ASN A 1 256 ? -15.411 -37.509 -1.921 1.00 36.00 256 ASN A O 1
#

Sequence (256 aa):
MLLIALPSAQAANIYISGDSPFSELHIDGEIVKHDYTRMINVINRHRDIPYMLSLNSKGGNVMESIRIGSFARKYLMRFESKKCNSACLFIMLGSMYRSESKTAEFGIHRPKFKREFFANLTAQEATNKYKSLRNIVEAYMLRMGAKQQLVDDMFAVPSNNMKFIKSKNMATLLNTQSEGYSEWIISKCGDDLNPKQHHDLMAFYKNRSLQGNSYFEYLDSKSTQYFHCELEVVRMEQVRLFNNDARFNVQQLGAN

Radius of gyration: 21.05 Å; chains: 1; bounding box: 66×54×64 Å